Protein AF-A0A2H5X4V0-F1 (afdb_monomer_lite)

Sequence (333 aa):
MLDYGPSTAIEQEGNAVARLLTPQERKRSLPGEKLPAQGLSVPQRLRRIAQMVPVQVIAEYYPLGMPVVMVSMGQTAEQALQVLLPYYRPVRAGDLLLLRSRHAAVDRLEDVPQPLLDRWLGSNQAFGLTLDTIREIDAILSHYQREAFSNWCSDMRALTVRQSPARSVFWDTMSEAIEGNGRLLVRLLSSLPIAQQTQVLSGQRVILPASPALMETLAELQVKILSYGGEFDLPPNASVWLQGKRTSRRCWGYDGASLQFEGFARLEDMWLSTPKESLAGFQKRLRQTHRELDESRWLEVEEEQISLQLGAGQKEIVDQLLRLVRFRRLPSQ

pLDDT: mean 81.36, std 15.33, range [25.45, 97.56]

Radius of gyration: 25.35 Å; chains: 1; bounding box: 64×41×71 Å

Structure (mmCIF, N/CA/C/O backbone):
data_AF-A0A2H5X4V0-F1
#
_entry.id   AF-A0A2H5X4V0-F1
#
loop_
_atom_site.group_PDB
_atom_site.id
_atom_site.type_symbol
_atom_site.label_atom_id
_atom_site.label_alt_id
_atom_site.label_comp_id
_atom_site.label_asym_id
_atom_site.label_entity_id
_atom_site.label_seq_id
_atom_site.pdbx_PDB_ins_code
_atom_site.Cartn_x
_atom_site.Cartn_y
_atom_site.Cartn_z
_atom_site.occupancy
_atom_site.B_iso_or_equiv
_atom_site.auth_seq_id
_atom_site.auth_comp_id
_atom_site.auth_asym_id
_atom_site.auth_atom_id
_atom_site.pdbx_PDB_model_num
ATOM 1 N N . MET A 1 1 ? 11.173 -17.586 -13.092 1.00 26.19 1 MET A N 1
ATOM 2 C CA . MET A 1 1 ? 11.426 -17.307 -11.666 1.00 26.19 1 MET A CA 1
ATOM 3 C C . MET A 1 1 ? 12.936 -17.253 -11.489 1.00 26.19 1 MET A C 1
ATOM 5 O O . MET A 1 1 ? 13.583 -18.255 -11.758 1.00 26.19 1 MET A O 1
ATOM 9 N N . LEU A 1 2 ? 13.503 -16.075 -11.223 1.00 27.23 2 LEU A N 1
ATOM 10 C CA . LEU A 1 2 ? 14.943 -15.911 -10.996 1.00 27.23 2 LEU A CA 1
ATOM 11 C C . LEU A 1 2 ? 15.159 -15.784 -9.489 1.00 27.23 2 LEU A C 1
ATOM 13 O O . LEU A 1 2 ? 14.573 -14.910 -8.859 1.00 27.23 2 LEU A O 1
ATOM 17 N N . ASP A 1 3 ? 15.939 -16.716 -8.956 1.00 25.45 3 ASP A N 1
ATOM 18 C CA . ASP A 1 3 ? 16.267 -16.892 -7.546 1.00 25.45 3 ASP A CA 1
ATOM 19 C C . ASP A 1 3 ? 17.205 -15.763 -7.081 1.00 25.45 3 ASP A C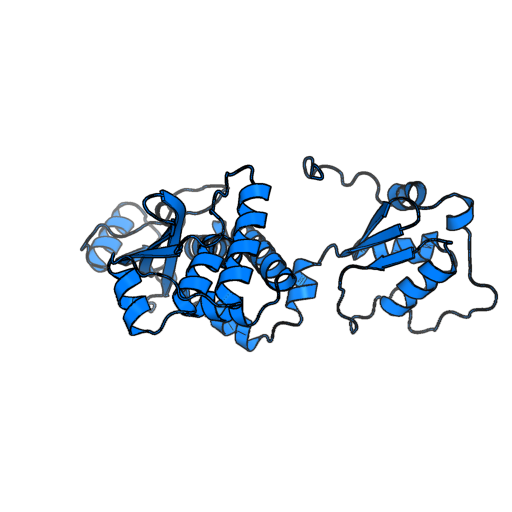 1
ATOM 21 O O . ASP A 1 3 ? 18.304 -15.593 -7.619 1.00 25.45 3 ASP A O 1
ATOM 25 N N . TYR A 1 4 ? 16.755 -14.943 -6.129 1.00 31.05 4 TYR A N 1
ATOM 26 C CA . TYR A 1 4 ? 17.574 -13.906 -5.503 1.00 31.05 4 TYR A CA 1
ATOM 27 C C . TYR A 1 4 ? 18.133 -14.466 -4.193 1.00 31.05 4 TYR A C 1
ATOM 29 O O . TYR A 1 4 ? 17.528 -14.330 -3.132 1.00 31.05 4 TYR A O 1
ATOM 37 N N . GLY A 1 5 ? 19.301 -15.106 -4.287 1.00 28.06 5 GLY A N 1
ATOM 38 C CA . GLY A 1 5 ? 20.095 -15.509 -3.126 1.00 28.06 5 GLY A CA 1
ATOM 39 C C . GLY A 1 5 ? 20.490 -14.323 -2.226 1.00 28.06 5 GLY A C 1
ATOM 40 O O . GLY A 1 5 ? 20.327 -13.158 -2.608 1.00 28.06 5 GLY A O 1
ATOM 41 N N . PRO A 1 6 ? 21.007 -14.601 -1.016 1.00 27.62 6 PRO A N 1
ATOM 42 C CA . PRO A 1 6 ? 21.127 -13.610 0.041 1.00 27.62 6 PRO A CA 1
ATOM 43 C C . PRO A 1 6 ? 22.098 -12.482 -0.314 1.00 27.62 6 PRO A C 1
ATOM 45 O O . PRO A 1 6 ? 23.160 -12.678 -0.906 1.00 27.62 6 PRO A O 1
ATOM 48 N N . SER A 1 7 ? 21.697 -11.282 0.106 1.00 40.44 7 SER A N 1
ATOM 49 C CA . SER A 1 7 ? 22.450 -10.030 0.132 1.00 40.44 7 SER A CA 1
ATOM 50 C C . SER A 1 7 ? 23.746 -10.160 0.946 1.00 40.44 7 SER A C 1
ATOM 52 O O . SER A 1 7 ? 23.839 -9.690 2.076 1.00 40.44 7 SER A O 1
ATOM 54 N N . THR A 1 8 ? 24.772 -10.771 0.368 1.00 32.03 8 THR A N 1
ATOM 55 C CA . THR A 1 8 ? 26.138 -10.767 0.903 1.00 32.03 8 THR A CA 1
ATOM 56 C C . THR A 1 8 ? 27.115 -10.931 -0.248 1.00 32.03 8 THR A C 1
ATOM 58 O O . THR A 1 8 ? 27.460 -12.052 -0.597 1.00 32.03 8 THR A O 1
ATOM 61 N N . ALA A 1 9 ? 27.523 -9.816 -0.858 1.00 31.70 9 ALA A N 1
ATOM 62 C CA . ALA A 1 9 ? 28.778 -9.694 -1.599 1.00 31.70 9 ALA A CA 1
ATOM 63 C C . ALA A 1 9 ? 28.922 -8.268 -2.152 1.00 31.70 9 ALA A C 1
ATOM 65 O O . ALA A 1 9 ? 28.579 -7.980 -3.297 1.00 31.70 9 ALA A O 1
ATOM 66 N N . ILE A 1 10 ? 29.556 -7.391 -1.374 1.00 39.16 10 ILE A N 1
ATOM 67 C CA . ILE A 1 10 ? 30.447 -6.357 -1.925 1.00 39.16 10 ILE A CA 1
ATOM 68 C C . ILE A 1 10 ? 31.713 -7.091 -2.435 1.00 39.16 10 ILE A C 1
ATOM 70 O O . ILE A 1 10 ? 32.839 -6.788 -2.055 1.00 39.16 10 ILE A O 1
ATOM 74 N N . GLU A 1 11 ? 31.551 -8.149 -3.239 1.00 34.12 11 GLU A N 1
ATOM 75 C CA . GLU A 1 11 ? 32.670 -8.828 -3.886 1.00 34.12 11 GLU A CA 1
ATOM 76 C C . GLU A 1 11 ? 32.953 -8.096 -5.193 1.00 34.12 11 GLU A C 1
ATOM 78 O O . GLU A 1 11 ? 32.314 -8.316 -6.218 1.00 34.12 11 GLU A O 1
ATOM 83 N N . GLN A 1 12 ? 33.922 -7.184 -5.117 1.00 45.34 12 GLN A N 1
ATOM 84 C CA . GLN A 1 12 ? 34.710 -6.676 -6.240 1.00 45.34 12 GLN A CA 1
ATOM 85 C C . GLN A 1 12 ? 33.899 -6.300 -7.496 1.00 45.34 12 GLN A C 1
ATOM 87 O O . GLN A 1 12 ? 34.026 -6.926 -8.550 1.00 45.34 12 GLN A O 1
ATOM 92 N N . GLU A 1 13 ? 33.140 -5.201 -7.436 1.00 49.97 13 GLU A N 1
ATOM 93 C CA . GLU A 1 13 ? 32.442 -4.636 -8.608 1.00 49.97 13 GLU A CA 1
ATOM 94 C C . GLU A 1 13 ? 33.384 -4.318 -9.791 1.00 49.97 13 GLU A C 1
ATOM 96 O O . GLU A 1 13 ? 32.951 -4.324 -10.944 1.00 49.97 13 GLU A O 1
ATOM 101 N N . GLY A 1 14 ? 34.692 -4.154 -9.546 1.00 46.97 14 GLY A N 1
ATOM 102 C CA . GLY A 1 14 ? 35.708 -4.041 -10.602 1.00 46.97 14 GLY A CA 1
ATOM 103 C C . GLY A 1 14 ? 35.786 -5.261 -11.536 1.00 46.97 14 GLY A C 1
ATOM 104 O O . GLY A 1 14 ? 36.164 -5.121 -12.696 1.00 46.97 14 GLY A O 1
ATOM 105 N N . ASN A 1 15 ? 35.366 -6.445 -11.076 1.00 54.16 15 ASN A N 1
ATOM 106 C CA . ASN A 1 15 ? 35.368 -7.689 -11.854 1.00 54.16 15 ASN A CA 1
ATOM 107 C C . ASN A 1 15 ? 34.031 -7.947 -12.586 1.00 54.16 15 ASN A C 1
ATOM 109 O O . ASN A 1 15 ? 33.944 -8.849 -13.421 1.00 54.16 15 ASN A O 1
ATOM 113 N N . ALA A 1 16 ? 32.982 -7.160 -12.311 1.00 56.50 16 ALA A N 1
ATOM 114 C CA . ALA A 1 16 ? 31.661 -7.339 -12.920 1.00 56.50 16 ALA A CA 1
ATOM 115 C C . ALA A 1 16 ? 31.660 -6.957 -14.411 1.00 56.50 16 ALA A C 1
ATOM 117 O O . ALA A 1 16 ? 31.161 -7.709 -15.245 1.00 56.50 16 ALA A O 1
ATOM 118 N N . VAL A 1 17 ? 32.304 -5.843 -14.781 1.00 58.28 17 VAL A N 1
ATOM 119 C CA . VAL A 1 17 ? 32.414 -5.397 -16.187 1.00 58.28 17 VAL A CA 1
ATOM 120 C C . VAL A 1 17 ? 33.242 -6.371 -17.031 1.00 58.28 17 VAL A C 1
ATOM 122 O O . VAL A 1 17 ? 32.888 -6.650 -18.177 1.00 58.28 17 VAL A O 1
ATOM 125 N N . ALA A 1 18 ? 34.290 -6.959 -16.445 1.00 59.16 18 ALA A N 1
ATOM 126 C CA . ALA A 1 18 ? 35.136 -7.959 -17.095 1.00 59.16 18 ALA A CA 1
ATOM 127 C C . ALA A 1 18 ? 34.398 -9.267 -17.436 1.00 59.16 18 ALA A C 1
ATOM 129 O O . ALA A 1 18 ? 34.809 -9.961 -18.367 1.00 59.16 18 ALA A O 1
ATOM 130 N N . ARG A 1 19 ? 33.318 -9.587 -16.707 1.00 65.88 19 ARG A N 1
ATOM 131 C CA . ARG A 1 19 ? 32.450 -10.753 -16.950 1.00 65.88 19 ARG A CA 1
ATOM 132 C C . ARG A 1 19 ? 31.328 -10.472 -17.955 1.00 65.88 19 ARG A C 1
ATOM 134 O O . ARG A 1 19 ? 30.831 -11.401 -18.578 1.00 65.88 19 ARG A O 1
ATOM 141 N N . LEU A 1 20 ? 30.928 -9.210 -18.110 1.00 79.44 20 LEU A N 1
ATOM 142 C CA . LEU A 1 20 ? 29.790 -8.801 -18.943 1.00 79.44 20 LEU A CA 1
ATOM 143 C C . LEU A 1 20 ? 30.180 -8.465 -20.382 1.00 79.44 20 LEU A C 1
ATOM 145 O O . LEU A 1 20 ? 29.376 -8.646 -21.294 1.00 79.44 20 LEU A O 1
ATOM 149 N N . LEU A 1 21 ? 31.397 -7.966 -20.593 1.00 82.06 21 LEU A N 1
ATOM 150 C CA . LEU A 1 21 ? 31.928 -7.626 -21.908 1.00 82.06 21 LEU A CA 1
ATOM 151 C C . LEU A 1 21 ? 33.098 -8.544 -22.260 1.00 82.06 21 LEU A C 1
ATOM 153 O O . LEU A 1 21 ? 34.016 -8.759 -21.463 1.00 82.06 21 LEU A O 1
ATOM 157 N N . THR A 1 22 ? 33.118 -9.033 -23.496 1.00 84.75 22 THR A N 1
ATOM 158 C CA . THR A 1 22 ? 34.271 -9.757 -24.034 1.00 84.75 22 THR A CA 1
ATOM 159 C C . THR A 1 22 ? 35.525 -8.866 -23.997 1.00 84.75 22 THR A C 1
ATOM 161 O O . THR A 1 22 ? 35.428 -7.634 -24.036 1.00 84.75 22 THR A O 1
ATOM 164 N N . PRO A 1 23 ? 36.741 -9.442 -23.943 1.00 85.69 23 PRO A N 1
ATOM 165 C CA . PRO A 1 23 ? 37.980 -8.658 -23.950 1.00 85.69 23 PRO A CA 1
ATOM 166 C C . PRO A 1 23 ? 38.102 -7.675 -25.127 1.00 85.69 23 PRO A C 1
ATOM 168 O O . PRO A 1 23 ? 38.717 -6.620 -24.981 1.00 85.69 23 PRO A O 1
ATOM 171 N N . GLN A 1 24 ? 37.518 -8.010 -26.284 1.00 85.00 24 GLN A N 1
ATOM 172 C CA . GLN A 1 24 ? 37.487 -7.133 -27.457 1.00 85.00 24 GLN A CA 1
ATOM 173 C C . GLN A 1 24 ? 36.495 -5.981 -27.275 1.00 85.00 24 GLN A C 1
ATOM 175 O O . GLN A 1 24 ? 36.857 -4.832 -27.512 1.00 85.00 24 GLN A O 1
ATOM 180 N N . GLU A 1 25 ? 35.276 -6.267 -26.809 1.00 86.94 25 GLU A N 1
ATOM 181 C CA . GLU A 1 25 ? 34.254 -5.253 -26.521 1.00 86.94 25 GLU A CA 1
ATOM 182 C C . GLU A 1 25 ? 34.756 -4.211 -25.518 1.00 86.94 25 GLU A C 1
ATOM 184 O O . GLU A 1 25 ? 34.597 -3.017 -25.753 1.00 86.94 25 GLU A O 1
ATOM 189 N N . ARG A 1 26 ? 35.440 -4.640 -24.449 1.00 85.06 26 ARG A N 1
ATOM 190 C CA . ARG A 1 26 ? 35.966 -3.742 -23.404 1.00 85.06 26 ARG A CA 1
ATOM 191 C C . ARG A 1 26 ? 36.860 -2.628 -23.936 1.00 85.06 26 ARG A C 1
ATOM 193 O O . ARG A 1 26 ? 36.806 -1.509 -23.432 1.00 85.06 26 ARG A O 1
ATOM 200 N N . LYS A 1 27 ? 37.665 -2.932 -24.957 1.00 84.62 27 LYS A N 1
ATOM 201 C CA . LYS A 1 27 ? 38.644 -2.008 -25.548 1.00 84.62 27 LYS A CA 1
ATOM 202 C C . LYS A 1 27 ? 38.068 -1.156 -26.678 1.00 84.62 27 LYS A C 1
ATOM 204 O O . LYS A 1 27 ? 38.759 -0.253 -27.144 1.00 84.62 27 LYS A O 1
ATOM 209 N N . ARG A 1 28 ? 36.841 -1.429 -27.139 1.00 84.62 28 ARG A N 1
ATOM 210 C CA . ARG A 1 28 ? 36.237 -0.668 -28.237 1.00 84.62 28 ARG A CA 1
ATOM 211 C C . ARG A 1 28 ? 35.995 0.778 -27.829 1.00 84.62 28 ARG A C 1
ATOM 213 O O . ARG A 1 28 ? 35.543 1.061 -26.721 1.00 84.62 28 ARG A O 1
ATOM 220 N N . SER A 1 29 ? 36.283 1.671 -28.763 1.00 84.25 29 SER A N 1
ATOM 221 C CA . SER A 1 29 ? 36.104 3.113 -28.662 1.00 84.25 29 SER A CA 1
ATOM 222 C C . SER A 1 29 ? 35.459 3.637 -29.947 1.00 84.25 29 SER A C 1
ATOM 224 O O . SER A 1 29 ? 35.498 2.972 -30.984 1.00 84.25 29 SER A O 1
ATOM 226 N N . LEU A 1 30 ? 34.845 4.821 -29.883 1.00 79.50 30 LEU A N 1
ATOM 227 C CA . LEU A 1 30 ? 34.291 5.487 -31.063 1.00 79.50 30 LEU A CA 1
ATOM 228 C C . LEU A 1 30 ? 35.367 6.402 -31.668 1.00 79.50 30 LEU A C 1
ATOM 230 O O . LEU A 1 30 ? 35.801 7.342 -30.992 1.00 79.50 30 LEU A O 1
ATOM 234 N N . PRO A 1 31 ? 35.850 6.126 -32.893 1.00 70.50 31 PRO A N 1
ATOM 235 C CA . PRO A 1 31 ? 36.943 6.883 -33.490 1.00 70.50 31 PRO A CA 1
ATOM 236 C C . PRO A 1 31 ? 36.522 8.327 -33.801 1.00 70.50 31 PRO A C 1
ATOM 238 O O . PRO A 1 31 ? 35.461 8.568 -34.368 1.00 70.50 31 PRO A O 1
ATOM 241 N N . GLY A 1 32 ? 37.377 9.293 -33.448 1.00 66.75 32 GLY A N 1
ATOM 242 C CA . GLY A 1 32 ? 37.212 10.710 -33.808 1.00 66.75 32 GLY A CA 1
ATOM 243 C C . GLY A 1 32 ? 36.249 11.529 -32.938 1.00 66.75 32 GLY A C 1
ATOM 244 O O . GLY A 1 32 ? 36.132 12.736 -33.141 1.00 66.75 32 GLY A O 1
ATOM 245 N N . GLU A 1 33 ? 35.586 10.927 -31.950 1.00 68.25 33 GLU A N 1
ATOM 246 C CA . GLU A 1 33 ? 34.629 11.639 -31.100 1.00 68.25 33 GLU A CA 1
ATOM 247 C C . GLU A 1 33 ? 35.326 12.356 -29.933 1.00 68.25 33 GLU A C 1
ATOM 249 O O . GLU A 1 33 ? 35.943 11.728 -29.068 1.00 68.25 33 GLU A O 1
ATOM 254 N N . LYS A 1 34 ? 35.213 13.689 -29.884 1.00 66.31 34 LYS A N 1
ATOM 255 C CA . LYS A 1 34 ? 35.640 14.482 -28.724 1.00 66.31 34 LYS A CA 1
ATOM 256 C C . LYS A 1 34 ? 34.536 14.469 -27.670 1.00 66.31 34 LYS A C 1
ATOM 258 O O . LYS A 1 34 ? 33.413 14.880 -27.949 1.00 66.31 34 LYS A O 1
ATOM 263 N N . LEU A 1 35 ? 34.866 14.029 -26.455 1.00 66.44 35 LEU A N 1
ATOM 264 C CA . LEU A 1 35 ? 33.934 14.087 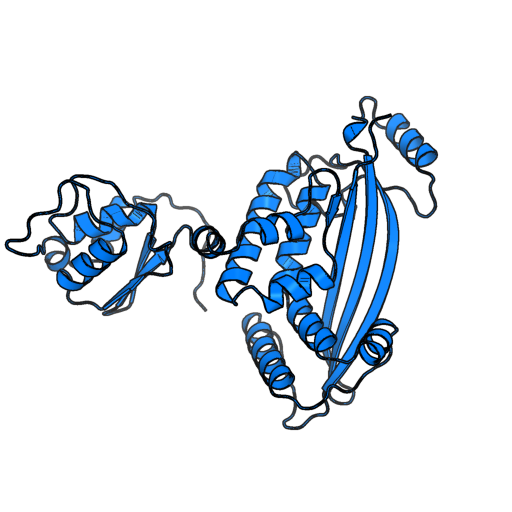-25.331 1.00 66.44 35 LEU A CA 1
ATOM 265 C C . LEU A 1 35 ? 33.657 15.557 -24.956 1.00 66.44 35 LEU A C 1
ATOM 267 O O . LEU A 1 35 ? 34.604 16.345 -24.873 1.00 66.44 35 LEU A O 1
ATOM 271 N N . PRO A 1 36 ? 32.391 15.945 -24.723 1.00 64.31 36 PRO A N 1
ATOM 272 C CA . PRO A 1 36 ? 32.052 17.299 -24.301 1.00 64.31 36 PRO A CA 1
ATOM 273 C C . PRO A 1 36 ? 32.679 17.629 -22.940 1.00 64.31 36 PRO A C 1
ATOM 275 O O . PRO A 1 36 ? 32.686 16.805 -22.024 1.00 64.31 36 PRO A O 1
ATOM 278 N N . ALA A 1 37 ? 33.167 18.866 -22.793 1.00 59.84 37 ALA A N 1
ATOM 279 C CA . ALA A 1 37 ? 33.841 19.343 -21.580 1.00 59.84 37 ALA A CA 1
ATOM 280 C C . ALA A 1 37 ? 32.945 19.312 -20.324 1.00 59.84 37 ALA A C 1
ATOM 282 O O . ALA A 1 37 ? 33.450 19.243 -19.209 1.00 59.84 37 ALA A O 1
ATOM 283 N N . GLN A 1 38 ? 31.622 19.329 -20.510 1.00 61.00 38 GLN A N 1
ATOM 284 C CA . GLN A 1 38 ? 30.619 19.332 -19.439 1.00 61.00 38 GLN A CA 1
ATOM 285 C C . GLN A 1 38 ? 30.189 17.917 -18.989 1.00 61.00 38 GLN A C 1
ATOM 287 O O . GLN A 1 38 ? 29.325 17.784 -18.129 1.00 61.00 38 GLN A O 1
ATOM 292 N N . GLY A 1 39 ? 30.794 16.851 -19.533 1.00 66.19 39 GLY A N 1
ATOM 293 C CA . GLY A 1 39 ? 30.382 15.468 -19.267 1.00 66.19 39 GLY A CA 1
ATOM 294 C C . GLY A 1 39 ? 29.215 15.003 -20.150 1.00 66.19 39 GLY A C 1
ATOM 295 O O . GLY A 1 39 ? 28.723 15.743 -20.997 1.00 66.19 39 GLY A O 1
ATOM 296 N N . LEU A 1 40 ? 28.803 13.741 -19.992 1.00 69.44 40 LEU A N 1
ATOM 297 C CA . LEU A 1 40 ? 27.709 13.125 -20.757 1.00 69.44 40 LEU A CA 1
ATOM 298 C C . LEU A 1 40 ? 26.522 12.842 -19.834 1.00 69.44 40 LEU A C 1
ATOM 300 O O . LEU A 1 40 ? 26.710 12.276 -18.758 1.00 69.44 40 LEU A O 1
ATOM 304 N N . SER A 1 41 ? 25.309 13.143 -20.294 1.00 71.88 41 SER A N 1
ATOM 305 C CA . SER A 1 41 ? 24.080 12.646 -19.662 1.00 71.88 41 SER A CA 1
ATOM 306 C C . SER A 1 41 ? 23.987 11.116 -19.747 1.00 71.88 41 SER A C 1
ATOM 308 O O . SER A 1 41 ? 24.633 10.480 -20.591 1.00 71.88 41 SER A O 1
ATOM 310 N N . VAL A 1 42 ? 23.150 10.512 -18.899 1.00 73.75 42 VAL A N 1
ATOM 311 C CA . VAL A 1 42 ? 22.903 9.061 -18.915 1.00 73.75 42 VAL A CA 1
ATOM 312 C C . VAL A 1 42 ? 22.432 8.573 -20.292 1.00 73.75 42 VAL A C 1
ATOM 314 O O . VAL A 1 42 ? 23.073 7.660 -20.816 1.00 73.75 42 VAL A O 1
ATOM 317 N N . PRO A 1 43 ? 21.438 9.196 -20.964 1.00 75.12 43 PRO A N 1
ATOM 318 C CA . PRO A 1 43 ? 21.019 8.767 -22.302 1.00 75.12 43 PRO A CA 1
ATOM 319 C C . PRO A 1 43 ? 22.143 8.818 -23.344 1.00 75.12 43 PRO A C 1
ATOM 321 O O . PRO A 1 43 ? 22.288 7.903 -24.157 1.00 75.12 43 PRO A O 1
ATOM 324 N N . GLN A 1 44 ? 22.984 9.857 -23.307 1.00 78.50 44 GLN A N 1
ATOM 325 C CA . GLN A 1 44 ? 24.127 9.977 -24.217 1.00 78.50 44 GLN A CA 1
ATOM 326 C C . GLN A 1 44 ? 25.159 8.870 -23.974 1.00 78.50 44 GLN A C 1
ATOM 328 O O . GLN A 1 44 ? 25.692 8.297 -24.924 1.00 78.50 44 GLN A O 1
ATOM 333 N N . ARG A 1 45 ? 25.414 8.526 -22.709 1.00 80.75 45 ARG A N 1
ATOM 334 C CA . ARG A 1 45 ? 26.340 7.451 -22.337 1.00 80.75 45 ARG A CA 1
ATOM 335 C C . ARG A 1 45 ? 25.804 6.069 -22.712 1.00 80.75 45 ARG A C 1
ATOM 337 O O . ARG A 1 45 ? 26.557 5.271 -23.260 1.00 80.75 45 ARG A O 1
ATOM 344 N N . LEU A 1 46 ? 24.516 5.809 -22.489 1.00 81.88 46 LEU A N 1
ATOM 345 C CA . LEU A 1 46 ? 23.841 4.576 -22.910 1.00 81.88 46 LEU A CA 1
ATOM 346 C C . LEU A 1 46 ? 23.934 4.377 -24.425 1.00 81.88 46 LEU A C 1
ATOM 348 O O . LEU A 1 46 ? 24.342 3.313 -24.892 1.00 81.88 46 LEU A O 1
ATOM 352 N N . ARG A 1 47 ? 23.646 5.435 -25.193 1.00 81.69 47 ARG A N 1
ATOM 353 C CA . ARG A 1 47 ? 23.776 5.433 -26.654 1.00 81.69 47 ARG A CA 1
ATOM 354 C C . ARG A 1 47 ? 25.212 5.157 -27.100 1.00 81.69 47 ARG A C 1
ATOM 356 O O . ARG A 1 47 ? 25.420 4.373 -28.021 1.00 81.69 47 ARG A O 1
ATOM 363 N N . ARG A 1 48 ? 26.198 5.760 -26.431 1.00 82.94 48 ARG A N 1
ATOM 364 C CA . ARG A 1 48 ? 27.626 5.546 -26.702 1.00 82.94 48 ARG A CA 1
ATOM 365 C C . ARG A 1 48 ? 28.028 4.085 -26.474 1.00 82.94 48 ARG A C 1
ATOM 367 O O . ARG A 1 48 ? 28.686 3.501 -27.328 1.00 82.94 48 ARG A O 1
ATOM 374 N N . ILE A 1 49 ? 27.591 3.476 -25.368 1.00 85.56 49 ILE A N 1
ATOM 375 C CA . ILE A 1 49 ? 27.832 2.050 -25.090 1.00 85.56 49 ILE A CA 1
ATOM 376 C C . ILE A 1 49 ? 27.205 1.194 -26.196 1.00 85.56 49 ILE A C 1
ATOM 378 O O . ILE A 1 49 ? 27.910 0.377 -26.778 1.00 85.56 49 ILE A O 1
ATOM 382 N N . ALA A 1 50 ? 25.946 1.447 -26.570 1.00 85.38 50 ALA A N 1
ATOM 383 C CA . ALA A 1 50 ? 25.257 0.721 -27.644 1.00 85.38 50 ALA A CA 1
ATOM 384 C C . ALA A 1 50 ? 25.969 0.794 -29.009 1.00 85.38 50 ALA A C 1
ATOM 386 O O . ALA A 1 50 ? 25.839 -0.108 -29.825 1.00 85.38 50 ALA A O 1
ATOM 387 N N . GLN A 1 51 ? 26.729 1.861 -29.269 1.00 85.44 51 GLN A N 1
ATOM 388 C CA . GLN A 1 51 ? 27.530 2.001 -30.490 1.00 85.44 51 GLN A CA 1
ATOM 389 C C . GLN A 1 51 ? 28.899 1.314 -30.387 1.00 85.44 51 GLN A C 1
ATOM 391 O O . GLN A 1 51 ? 29.466 0.906 -31.399 1.00 85.44 51 GLN A O 1
ATOM 396 N N . MET A 1 52 ? 29.454 1.196 -29.180 1.00 86.25 52 MET A N 1
ATOM 397 C CA . MET A 1 52 ? 30.744 0.545 -28.951 1.00 86.25 52 MET A CA 1
ATOM 398 C C . MET A 1 52 ? 30.622 -0.977 -28.903 1.00 86.25 52 MET A C 1
ATOM 400 O O . MET A 1 52 ? 31.515 -1.673 -29.384 1.00 86.25 52 MET A O 1
ATOM 404 N N . VAL A 1 53 ? 29.547 -1.517 -28.332 1.00 84.19 53 VAL A N 1
ATOM 405 C CA . VAL A 1 53 ? 29.363 -2.966 -28.179 1.00 84.19 53 VAL A CA 1
ATOM 406 C C . VAL A 1 53 ? 28.298 -3.484 -29.149 1.00 84.19 53 VAL A C 1
ATOM 408 O O . VAL A 1 53 ? 27.284 -2.823 -29.334 1.00 84.19 53 VAL A O 1
ATOM 411 N N . PRO A 1 54 ? 28.499 -4.645 -29.801 1.00 81.50 54 PRO A N 1
ATOM 412 C CA . PRO A 1 54 ? 27.579 -5.179 -30.804 1.00 81.50 54 PRO A CA 1
ATOM 413 C C . PRO A 1 54 ? 26.394 -5.905 -30.141 1.00 81.50 54 PRO A C 1
ATOM 415 O O . PRO A 1 54 ? 26.074 -7.031 -30.497 1.00 81.50 54 PRO A O 1
ATOM 418 N N . VAL A 1 55 ? 25.780 -5.276 -29.139 1.00 81.12 55 VAL A N 1
ATOM 419 C CA . VAL A 1 55 ? 24.645 -5.806 -28.378 1.00 81.12 55 VAL A CA 1
ATOM 420 C C . VAL A 1 55 ? 23.574 -4.740 -28.226 1.00 81.12 55 VAL A C 1
ATOM 422 O O . VAL A 1 55 ? 23.861 -3.542 -28.221 1.00 81.12 55 VAL A O 1
ATOM 425 N N . GLN A 1 56 ? 22.329 -5.173 -28.065 1.00 83.56 56 GLN A N 1
ATOM 426 C CA . GLN A 1 56 ? 21.253 -4.293 -27.643 1.00 83.56 56 GLN A CA 1
ATOM 427 C C . GLN A 1 56 ? 21.541 -3.806 -26.226 1.00 83.56 56 GLN A C 1
ATOM 429 O O . GLN A 1 56 ? 21.873 -4.597 -25.347 1.00 83.56 56 GLN A O 1
ATOM 434 N N . VAL A 1 57 ? 21.413 -2.502 -25.993 1.00 82.94 57 VAL A N 1
ATOM 435 C CA . VAL A 1 57 ? 21.566 -1.907 -24.663 1.00 82.94 57 VAL A CA 1
ATOM 436 C C . VAL A 1 57 ? 20.227 -1.315 -24.266 1.00 82.94 57 VAL A C 1
ATOM 438 O O . VAL A 1 57 ? 19.743 -0.386 -24.911 1.00 82.94 57 VAL A O 1
ATOM 441 N N . ILE A 1 58 ? 19.633 -1.860 -23.210 1.00 81.25 58 ILE A N 1
ATOM 442 C CA . ILE A 1 58 ? 18.383 -1.369 -22.628 1.00 81.25 58 ILE A CA 1
ATOM 443 C C . ILE A 1 58 ? 18.694 -0.923 -21.207 1.00 81.25 58 ILE A C 1
ATOM 445 O O . ILE A 1 58 ? 19.395 -1.627 -20.487 1.00 81.25 58 ILE A O 1
ATOM 449 N N . ALA A 1 59 ? 18.176 0.228 -20.792 1.00 78.19 59 ALA A N 1
ATOM 450 C CA . ALA A 1 59 ? 18.248 0.674 -19.408 1.00 78.19 59 ALA A CA 1
ATOM 451 C C . ALA A 1 59 ? 16.842 0.779 -18.821 1.00 78.19 59 ALA A C 1
ATOM 453 O O . ALA A 1 59 ? 15.927 1.265 -19.487 1.00 78.19 59 ALA A O 1
ATOM 454 N N . GLU A 1 60 ? 16.672 0.313 -17.586 1.00 72.12 60 GLU A N 1
ATOM 455 C CA . GLU A 1 60 ? 15.485 0.633 -16.798 1.00 72.12 60 GLU A CA 1
ATOM 456 C C . GLU A 1 60 ? 15.483 2.131 -16.479 1.00 72.12 60 GLU A C 1
ATOM 458 O O . GLU A 1 60 ? 16.544 2.739 -16.349 1.00 72.12 60 GLU A O 1
ATOM 463 N N . TYR A 1 61 ? 14.284 2.713 -16.405 1.00 62.50 61 TYR A N 1
ATOM 464 C CA . TYR A 1 61 ? 14.066 4.151 -16.259 1.00 62.50 61 TYR A CA 1
ATOM 465 C C . TYR A 1 61 ? 15.002 4.812 -15.237 1.00 62.50 61 TYR A C 1
ATOM 467 O O . TYR A 1 61 ? 15.120 4.347 -14.104 1.00 62.50 61 TYR A O 1
ATOM 475 N N . TYR A 1 62 ? 15.614 5.911 -15.672 1.00 59.81 62 TYR A N 1
ATOM 476 C CA . TYR A 1 62 ? 16.364 6.864 -14.864 1.00 59.81 62 TYR A CA 1
ATOM 477 C C . TYR A 1 62 ? 15.909 8.260 -15.289 1.00 59.81 62 TYR A C 1
ATOM 479 O O . TYR A 1 62 ? 15.682 8.456 -16.494 1.00 59.81 62 TYR A O 1
ATOM 487 N N . PRO A 1 63 ? 15.788 9.226 -14.367 1.00 54.47 63 PRO A N 1
ATOM 488 C CA . PRO A 1 63 ? 15.268 10.546 -14.683 1.00 54.47 63 PRO A CA 1
ATOM 489 C C . PRO A 1 63 ? 16.101 11.168 -15.805 1.00 54.47 63 PRO A C 1
ATOM 491 O O . PRO A 1 63 ? 17.315 11.365 -15.681 1.00 54.47 63 PRO A O 1
ATOM 494 N N . LEU A 1 64 ? 15.454 11.473 -16.934 1.00 44.44 64 LEU A N 1
ATOM 495 C CA . LEU A 1 64 ? 16.120 11.956 -18.153 1.00 44.44 64 LEU A CA 1
ATOM 496 C C . LEU A 1 64 ? 16.876 13.284 -17.945 1.00 44.44 64 LEU A C 1
ATOM 498 O O . LEU A 1 64 ? 17.702 13.653 -18.781 1.00 44.44 64 LEU A O 1
ATOM 502 N N . GLY A 1 65 ? 16.601 13.994 -16.844 1.00 46.00 65 GLY A N 1
ATOM 503 C CA . GLY A 1 65 ? 17.186 15.289 -16.501 1.00 46.00 65 GLY A CA 1
ATOM 504 C C . GLY A 1 65 ? 18.410 15.254 -15.581 1.00 46.00 65 GLY A C 1
ATOM 505 O O . GLY A 1 65 ? 19.040 16.298 -15.417 1.00 46.00 65 GLY A O 1
ATOM 506 N N . MET A 1 66 ? 18.782 14.113 -14.983 1.00 51.50 66 MET A N 1
ATOM 507 C CA . MET A 1 66 ? 19.869 14.096 -13.997 1.00 51.50 66 MET A CA 1
ATOM 508 C C . MET A 1 66 ? 21.248 13.922 -14.673 1.00 51.50 66 MET A C 1
ATOM 510 O O . MET A 1 66 ? 21.491 12.927 -15.369 1.00 51.50 66 MET A O 1
ATOM 514 N N . PRO A 1 67 ? 22.187 14.870 -14.498 1.00 52.34 67 PRO A N 1
ATOM 515 C CA . PRO A 1 67 ? 23.501 14.784 -15.117 1.00 52.34 67 PRO A CA 1
ATOM 516 C C . PRO A 1 67 ? 24.405 13.809 -14.346 1.00 52.34 67 PRO A C 1
ATOM 518 O O . PRO A 1 67 ? 24.641 13.973 -13.152 1.00 52.34 67 PRO A O 1
ATOM 521 N N . VAL A 1 68 ? 24.986 12.821 -15.035 1.00 56.00 68 VAL A N 1
ATOM 522 C CA . VAL A 1 68 ? 26.067 11.991 -14.472 1.00 56.00 68 VAL A CA 1
ATOM 523 C C . VAL A 1 68 ? 27.398 12.657 -14.800 1.00 56.00 68 VAL A C 1
ATOM 525 O O . VAL A 1 68 ? 28.048 12.387 -15.815 1.00 56.00 68 VAL A O 1
ATOM 528 N N . VAL A 1 69 ? 27.781 13.605 -13.945 1.00 51.53 69 VAL A N 1
ATOM 529 C CA . VAL A 1 69 ? 29.003 14.393 -14.117 1.00 51.53 69 VAL A CA 1
ATOM 530 C C . VAL A 1 69 ? 30.189 13.636 -13.525 1.00 51.53 69 VAL A C 1
ATOM 532 O O . VAL A 1 69 ? 30.562 13.817 -12.373 1.00 51.53 69 VAL A O 1
ATOM 535 N N . MET A 1 70 ? 30.828 12.806 -14.347 1.00 51.44 70 MET A N 1
ATOM 536 C CA . MET A 1 70 ? 32.237 12.458 -14.156 1.00 51.44 70 MET A CA 1
ATOM 537 C C . MET A 1 70 ? 33.013 12.821 -15.419 1.00 51.44 70 MET A C 1
ATOM 539 O O . MET A 1 70 ? 33.053 12.083 -16.409 1.00 51.44 70 MET A O 1
ATOM 543 N N . VAL A 1 71 ? 33.610 14.010 -15.371 1.00 45.50 71 VAL A N 1
ATOM 544 C CA . VAL A 1 71 ? 34.517 14.567 -16.375 1.00 45.50 71 VAL A CA 1
ATOM 545 C C . VAL A 1 71 ? 35.808 13.738 -16.362 1.00 45.50 71 VAL A C 1
ATOM 547 O O . VAL A 1 71 ? 36.717 14.075 -15.617 1.00 45.50 71 VAL A O 1
ATOM 550 N N . SER A 1 72 ? 35.870 12.601 -17.076 1.00 49.84 72 SER A N 1
ATOM 551 C CA . SER A 1 72 ? 37.114 12.040 -17.684 1.00 49.84 72 SER A CA 1
ATOM 552 C C . SER A 1 72 ? 37.108 10.541 -18.043 1.00 49.84 72 SER A C 1
ATOM 554 O O . SER A 1 72 ? 37.969 10.126 -18.810 1.00 49.84 72 SER A O 1
ATOM 556 N N . MET A 1 73 ? 36.178 9.701 -17.581 1.00 53.81 73 MET A N 1
ATOM 557 C CA . MET A 1 73 ? 36.381 8.233 -17.633 1.00 53.81 73 MET A CA 1
ATOM 558 C C . MET A 1 73 ? 35.500 7.498 -18.664 1.00 53.81 73 MET A C 1
ATOM 560 O O . MET A 1 73 ? 34.636 6.723 -18.282 1.00 53.81 73 MET A O 1
ATOM 564 N N . GLY A 1 74 ? 35.625 7.719 -19.977 1.00 59.59 74 GLY A N 1
ATOM 565 C CA . GLY A 1 74 ? 34.710 7.043 -20.925 1.00 59.59 74 GLY A CA 1
ATOM 566 C C . GLY A 1 74 ? 35.174 6.875 -22.366 1.00 59.59 74 GLY A C 1
ATOM 567 O O . GLY A 1 74 ? 34.344 6.943 -23.277 1.00 59.59 74 GLY A O 1
ATOM 568 N N . GLN A 1 75 ? 36.476 6.703 -22.606 1.00 74.31 75 GLN A N 1
ATOM 569 C CA . GLN A 1 75 ? 36.976 6.513 -23.972 1.00 74.31 75 GLN A CA 1
ATOM 570 C C . GLN A 1 75 ? 36.652 5.117 -24.513 1.00 74.31 75 GLN A C 1
ATOM 572 O O . GLN A 1 75 ? 36.347 4.992 -25.700 1.00 74.31 75 GLN A O 1
ATOM 577 N N . THR A 1 76 ? 36.654 4.104 -23.645 1.00 81.62 76 THR A N 1
ATOM 578 C CA . THR A 1 76 ? 36.324 2.717 -23.995 1.00 81.62 76 THR A CA 1
ATOM 579 C C . THR A 1 76 ? 34.950 2.291 -23.474 1.00 81.62 76 THR A C 1
ATOM 581 O O . THR A 1 76 ? 34.408 2.911 -22.554 1.00 81.62 76 THR A O 1
ATOM 584 N N . ALA A 1 77 ? 34.391 1.209 -24.028 1.00 82.88 77 ALA A N 1
ATOM 585 C CA . ALA A 1 77 ? 33.124 0.633 -23.569 1.00 82.88 77 ALA A CA 1
ATOM 586 C C . ALA A 1 77 ? 33.157 0.239 -22.083 1.00 82.88 77 ALA A C 1
ATOM 588 O O . ALA A 1 77 ? 32.189 0.465 -21.361 1.00 82.88 77 ALA A O 1
ATOM 589 N N . GLU A 1 78 ? 34.285 -0.308 -21.616 1.00 85.06 78 GLU A N 1
ATOM 590 C CA . GLU A 1 78 ? 34.494 -0.661 -20.208 1.00 85.06 78 GLU A CA 1
ATOM 591 C C . GLU A 1 78 ? 34.410 0.565 -19.299 1.00 85.06 78 GLU A C 1
ATOM 593 O O . GLU A 1 78 ? 33.644 0.566 -18.340 1.00 85.06 78 GLU A O 1
ATOM 598 N N . GLN A 1 79 ? 35.127 1.637 -19.634 1.00 80.56 79 GLN A N 1
ATOM 599 C CA . GLN A 1 79 ? 35.101 2.880 -18.864 1.00 80.56 79 GLN A CA 1
ATOM 600 C C . GLN A 1 79 ? 33.712 3.531 -18.896 1.00 80.56 79 GLN A C 1
ATOM 602 O O . GLN A 1 79 ? 33.197 3.989 -17.876 1.00 80.56 79 GLN A O 1
ATOM 607 N N . ALA A 1 80 ? 33.064 3.529 -20.066 1.00 81.00 80 ALA A N 1
ATOM 608 C CA . ALA A 1 80 ? 31.718 4.061 -20.216 1.00 81.00 80 ALA A CA 1
ATOM 609 C C . ALA A 1 80 ? 30.707 3.317 -19.328 1.00 81.00 80 ALA A C 1
ATOM 611 O O . ALA A 1 80 ? 29.881 3.975 -18.694 1.00 81.00 80 ALA A O 1
ATOM 612 N N . LEU A 1 81 ? 30.810 1.986 -19.242 1.00 82.00 81 LEU A N 1
ATOM 613 C CA . LEU A 1 81 ? 29.975 1.151 -18.381 1.00 82.00 81 LEU A CA 1
ATOM 614 C C . LEU A 1 81 ? 30.327 1.306 -16.892 1.00 82.00 81 LEU A C 1
ATOM 616 O O . LEU A 1 81 ? 29.420 1.363 -16.069 1.00 82.00 81 LEU A O 1
ATOM 620 N N . GLN A 1 82 ? 31.612 1.444 -16.543 1.00 80.75 82 GLN A N 1
ATOM 621 C CA . GLN A 1 82 ? 32.069 1.667 -15.162 1.00 80.75 82 GLN A CA 1
ATOM 622 C C . GLN A 1 82 ? 31.442 2.914 -14.529 1.00 80.75 82 GLN A C 1
ATOM 624 O O . GLN A 1 82 ? 31.021 2.867 -13.378 1.00 80.75 82 GLN A O 1
ATOM 629 N N . VAL A 1 83 ? 31.298 4.003 -15.291 1.00 77.81 83 VAL A N 1
ATOM 630 C CA . VAL A 1 83 ? 30.638 5.234 -14.812 1.00 77.81 83 VAL A CA 1
ATOM 631 C C . VAL A 1 83 ? 29.148 5.026 -14.514 1.00 77.81 83 VAL A C 1
ATOM 633 O O . VAL A 1 83 ? 28.578 5.757 -13.710 1.00 77.81 83 VAL A O 1
ATOM 636 N N . LEU A 1 84 ? 28.506 4.036 -15.140 1.00 78.62 84 LEU A N 1
ATOM 637 C CA . LEU A 1 84 ? 27.104 3.710 -14.883 1.00 78.62 84 LEU A CA 1
ATOM 638 C C . LEU A 1 84 ? 26.916 2.755 -13.699 1.00 78.62 84 LEU A C 1
ATOM 640 O O . LEU A 1 84 ? 25.808 2.693 -13.183 1.00 78.62 84 LEU A O 1
ATOM 644 N N . LEU A 1 85 ? 27.952 2.044 -13.236 1.00 78.12 85 LEU A N 1
ATOM 645 C CA . LEU A 1 85 ? 27.827 1.055 -12.152 1.00 78.12 85 LEU A CA 1
ATOM 646 C C . LEU A 1 85 ? 27.258 1.600 -10.832 1.00 78.12 85 LEU A C 1
ATOM 648 O O . LEU A 1 85 ? 26.513 0.852 -10.198 1.00 78.12 85 LEU A O 1
ATOM 652 N N . PRO A 1 86 ? 27.536 2.852 -10.409 1.00 73.69 86 PRO A N 1
ATOM 653 C CA . PRO A 1 86 ? 26.904 3.417 -9.216 1.00 73.69 86 PRO A CA 1
ATOM 654 C C . PRO A 1 86 ? 25.382 3.562 -9.346 1.00 73.69 86 PRO A C 1
ATOM 656 O O . PRO A 1 86 ? 24.668 3.509 -8.351 1.00 73.69 86 PRO A O 1
ATOM 659 N N . TYR A 1 87 ? 24.879 3.714 -10.573 1.00 70.31 87 TYR A N 1
ATOM 660 C CA . TYR A 1 87 ? 23.465 3.967 -10.863 1.00 70.31 87 TYR A CA 1
ATOM 661 C C . TYR A 1 87 ? 22.740 2.722 -11.364 1.00 70.31 87 TYR A C 1
ATOM 663 O O . TYR A 1 87 ? 21.541 2.583 -11.161 1.00 70.31 87 TYR A O 1
ATOM 671 N N . TYR A 1 88 ? 23.466 1.797 -11.988 1.00 75.06 88 TYR A N 1
ATOM 672 C CA . TYR A 1 88 ? 22.911 0.631 -12.650 1.00 75.06 88 TYR A CA 1
ATOM 673 C C . TYR A 1 88 ? 23.602 -0.659 -12.222 1.00 75.06 88 TYR A C 1
ATOM 675 O O . TYR A 1 88 ? 24.818 -0.729 -12.037 1.00 75.06 88 TYR A O 1
ATOM 683 N N . ARG A 1 89 ? 22.813 -1.726 -12.123 1.00 79.31 89 ARG A N 1
ATOM 684 C CA . ARG A 1 89 ? 23.286 -3.105 -12.108 1.00 79.31 89 ARG A CA 1
ATOM 685 C C . ARG A 1 89 ? 23.176 -3.661 -13.535 1.00 79.31 89 ARG A C 1
ATOM 687 O O . ARG A 1 89 ? 22.068 -3.964 -13.982 1.00 79.31 89 ARG A O 1
ATOM 694 N N . PRO A 1 90 ? 24.293 -3.789 -14.271 1.00 80.12 90 PRO A N 1
ATOM 695 C CA . PRO A 1 90 ? 24.280 -4.409 -15.588 1.00 80.12 90 PRO A CA 1
ATOM 696 C C . PRO A 1 90 ? 24.068 -5.925 -15.505 1.00 80.12 90 PRO A C 1
ATOM 698 O O . PRO A 1 90 ? 24.671 -6.610 -14.680 1.00 80.12 90 PRO A O 1
ATOM 701 N N . VAL A 1 91 ? 23.250 -6.447 -16.412 1.00 82.00 91 VAL A N 1
ATOM 702 C CA . VAL A 1 91 ? 22.962 -7.869 -16.614 1.00 82.00 91 VAL A CA 1
ATOM 703 C C . VAL A 1 91 ? 23.065 -8.156 -18.107 1.00 82.00 91 VAL A C 1
ATOM 705 O O . VAL A 1 91 ? 22.489 -7.429 -18.912 1.00 82.00 91 VAL A O 1
ATOM 708 N N . ARG A 1 92 ? 23.786 -9.211 -18.499 1.00 81.62 92 ARG A N 1
ATOM 709 C CA . ARG A 1 92 ? 23.851 -9.648 -19.900 1.00 81.62 92 ARG A CA 1
ATOM 710 C C . ARG A 1 92 ? 23.053 -10.929 -20.101 1.00 81.62 92 ARG A C 1
ATOM 712 O O . ARG A 1 92 ? 23.229 -11.886 -19.353 1.00 81.62 92 ARG A O 1
ATOM 719 N N . ALA A 1 93 ? 22.222 -10.946 -21.135 1.00 80.75 93 ALA A N 1
ATOM 720 C CA . ALA A 1 93 ? 21.479 -12.110 -21.598 1.00 80.75 93 ALA A CA 1
ATOM 721 C C . ALA A 1 93 ? 21.653 -12.226 -23.119 1.00 80.75 93 ALA A C 1
ATOM 723 O O . ALA A 1 93 ? 20.970 -11.549 -23.884 1.00 80.75 93 ALA A O 1
ATOM 724 N N . GLY A 1 94 ? 22.617 -13.043 -23.556 1.00 83.31 94 GLY A N 1
ATOM 725 C CA . GLY A 1 94 ? 22.988 -13.148 -24.970 1.00 83.31 94 GLY A CA 1
ATOM 726 C C . GLY A 1 94 ? 23.433 -11.800 -25.547 1.00 83.31 94 GLY A C 1
ATOM 727 O O . GLY A 1 94 ? 24.390 -11.190 -25.051 1.00 83.31 94 GLY A O 1
ATOM 728 N N . ASP A 1 95 ? 22.698 -11.334 -26.557 1.00 84.75 95 ASP A N 1
ATOM 729 C CA . ASP A 1 95 ? 22.937 -10.071 -27.266 1.00 84.75 95 ASP A CA 1
ATOM 730 C C . ASP A 1 95 ? 22.231 -8.867 -26.626 1.00 84.75 95 ASP A C 1
ATOM 732 O O . ASP A 1 95 ? 22.143 -7.806 -27.238 1.00 84.75 95 ASP A O 1
ATOM 736 N N . LEU A 1 96 ? 21.725 -9.012 -25.399 1.00 83.50 96 LEU A N 1
ATOM 737 C CA . LEU A 1 96 ? 21.137 -7.929 -24.619 1.00 83.50 96 LEU A CA 1
ATOM 738 C C . LEU A 1 96 ? 22.002 -7.609 -23.399 1.00 83.50 96 LEU A C 1
ATOM 740 O O . LEU A 1 96 ? 22.261 -8.472 -22.561 1.00 83.50 96 LEU A O 1
ATOM 744 N N . LEU A 1 97 ? 22.379 -6.341 -23.261 1.00 86.75 97 LEU A N 1
ATOM 745 C CA . LEU A 1 97 ? 22.894 -5.738 -22.041 1.00 86.75 97 LEU A CA 1
ATOM 746 C C . LEU A 1 97 ? 21.780 -4.900 -21.399 1.00 86.75 97 LEU A C 1
ATOM 748 O O . LEU A 1 97 ? 21.469 -3.799 -21.853 1.00 86.75 97 LEU A O 1
ATOM 752 N N . LEU A 1 98 ? 21.178 -5.435 -20.339 1.00 83.56 98 LEU A N 1
ATOM 753 C CA . LEU A 1 98 ? 20.166 -4.761 -19.534 1.00 83.56 98 LEU A CA 1
ATOM 754 C C . LEU A 1 98 ? 20.829 -4.027 -18.364 1.00 83.56 98 LEU A C 1
ATOM 756 O O . LEU A 1 98 ? 21.490 -4.637 -17.529 1.00 83.56 98 LEU A O 1
ATOM 760 N N . LEU A 1 99 ? 20.624 -2.721 -18.273 1.00 82.25 99 LEU A N 1
ATOM 761 C CA . LEU A 1 99 ? 21.080 -1.869 -17.184 1.00 82.25 99 LEU A CA 1
ATOM 762 C C . LEU A 1 99 ? 19.901 -1.612 -16.253 1.00 82.25 99 LEU A C 1
ATOM 764 O O . LEU A 1 99 ? 19.076 -0.742 -16.512 1.00 82.25 99 LEU A O 1
ATOM 768 N N . ARG A 1 100 ? 19.804 -2.390 -15.176 1.00 73.62 100 ARG A N 1
ATOM 769 C CA . ARG A 1 100 ? 18.745 -2.211 -14.176 1.00 73.62 100 ARG A CA 1
ATOM 770 C C . ARG A 1 100 ? 19.094 -1.071 -13.241 1.00 73.62 100 ARG A C 1
ATOM 772 O O . ARG A 1 100 ? 20.216 -1.069 -12.738 1.00 73.62 100 ARG A O 1
ATOM 779 N N . SER A 1 101 ? 18.197 -0.115 -13.012 1.00 73.94 101 SER A N 1
ATOM 780 C CA . SER A 1 101 ? 18.517 0.981 -12.090 1.00 73.94 101 SER A CA 1
ATOM 781 C C . SER A 1 101 ? 18.654 0.418 -10.674 1.00 73.94 101 SER A C 1
ATOM 783 O O . SER A 1 101 ? 17.820 -0.357 -10.206 1.00 73.94 101 SER A O 1
ATOM 785 N N . ARG A 1 102 ? 19.728 0.800 -9.980 1.00 67.19 102 ARG A N 1
ATOM 786 C CA . ARG A 1 102 ? 19.909 0.509 -8.550 1.00 67.19 102 ARG A CA 1
ATOM 787 C C . ARG A 1 102 ? 18.962 1.332 -7.685 1.00 67.19 102 ARG A C 1
ATOM 789 O O . ARG A 1 102 ? 18.671 0.927 -6.568 1.00 67.19 102 ARG A O 1
ATOM 796 N N . HIS A 1 103 ? 18.473 2.445 -8.223 1.00 64.69 103 HIS A N 1
ATOM 797 C CA . HIS A 1 103 ? 17.549 3.362 -7.572 1.00 64.69 103 HIS A CA 1
ATOM 798 C C . HIS A 1 103 ? 16.173 3.327 -8.238 1.00 64.69 103 HIS A C 1
ATOM 800 O O . HIS A 1 103 ? 15.400 4.253 -8.058 1.00 64.69 103 HIS A O 1
ATOM 806 N N . ALA A 1 104 ? 15.832 2.250 -8.962 1.00 63.00 104 ALA A N 1
ATOM 807 C CA . ALA A 1 104 ? 14.604 2.154 -9.753 1.00 63.00 104 ALA A CA 1
ATOM 808 C C . ALA A 1 104 ? 13.343 2.550 -8.970 1.00 63.00 104 ALA A C 1
ATOM 810 O O . ALA A 1 104 ? 12.423 3.120 -9.546 1.00 63.00 104 ALA A O 1
ATOM 811 N N . ALA A 1 105 ? 13.297 2.261 -7.666 1.00 60.72 105 ALA A N 1
ATOM 812 C CA . ALA A 1 105 ? 12.211 2.706 -6.808 1.00 60.72 105 ALA A CA 1
ATOM 813 C C . ALA A 1 105 ? 12.176 4.237 -6.648 1.00 60.72 105 ALA A C 1
ATOM 815 O O . ALA A 1 105 ? 11.163 4.862 -6.929 1.00 60.72 105 ALA A O 1
ATOM 816 N N . VAL A 1 106 ? 13.293 4.848 -6.256 1.00 64.25 106 VAL A N 1
ATOM 817 C CA . VAL A 1 106 ? 13.412 6.302 -6.059 1.00 64.25 106 VAL A CA 1
ATOM 818 C C . VAL A 1 106 ? 13.230 7.049 -7.380 1.00 64.25 106 VAL A C 1
ATOM 820 O O . VAL A 1 106 ? 12.398 7.943 -7.458 1.00 64.25 106 VAL A O 1
ATOM 823 N N . ASP A 1 107 ? 13.909 6.604 -8.436 1.00 65.50 107 ASP A N 1
ATOM 824 C CA . ASP A 1 107 ? 13.871 7.198 -9.775 1.00 65.50 107 ASP A CA 1
ATOM 825 C C . ASP A 1 107 ? 12.444 7.257 -10.339 1.00 65.50 107 ASP A C 1
ATOM 827 O O . ASP A 1 107 ? 12.040 8.251 -10.931 1.00 65.50 107 ASP A O 1
ATOM 831 N N . ARG A 1 108 ? 11.648 6.196 -10.143 1.00 69.56 108 ARG A N 1
ATOM 832 C CA . ARG A 1 108 ? 10.246 6.143 -10.601 1.00 69.56 108 ARG A CA 1
ATOM 833 C C . ARG A 1 108 ? 9.317 7.021 -9.762 1.00 69.56 108 ARG A C 1
ATOM 835 O O . ARG A 1 108 ? 8.241 7.388 -10.237 1.00 69.56 108 ARG A O 1
ATOM 842 N N . LEU A 1 109 ? 9.701 7.319 -8.522 1.00 69.75 109 LEU A N 1
ATOM 843 C CA . LEU A 1 109 ? 8.953 8.198 -7.629 1.00 69.75 109 LEU A CA 1
ATOM 844 C C . LEU A 1 109 ? 9.280 9.676 -7.840 1.00 69.75 109 LEU A C 1
ATOM 846 O O . LEU A 1 109 ? 8.445 10.501 -7.483 1.00 69.75 109 LEU A O 1
ATOM 850 N N . GLU A 1 110 ? 10.420 10.022 -8.450 1.00 70.06 110 GLU A N 1
ATOM 851 C CA . GLU A 1 110 ? 10.758 11.421 -8.764 1.00 70.06 110 GLU A CA 1
ATOM 852 C C . GLU A 1 110 ? 9.714 12.091 -9.670 1.00 70.06 110 GLU A C 1
ATOM 854 O O . GLU A 1 110 ? 9.470 13.292 -9.559 1.00 70.06 110 GLU A O 1
ATOM 859 N N . ASP A 1 111 ? 9.047 11.311 -10.525 1.00 71.69 111 ASP A N 1
ATOM 860 C CA . ASP A 1 111 ? 7.976 11.806 -11.393 1.00 71.69 111 ASP A CA 1
ATOM 861 C C . ASP A 1 111 ? 6.628 11.963 -10.674 1.00 71.69 111 ASP A C 1
ATOM 863 O O . ASP A 1 111 ? 5.673 12.478 -11.262 1.00 71.69 111 ASP A O 1
ATOM 867 N N . VAL A 1 112 ? 6.503 11.499 -9.426 1.00 79.12 112 VAL A N 1
ATOM 868 C CA . VAL A 1 112 ? 5.277 11.657 -8.641 1.00 79.12 112 VAL A CA 1
ATOM 869 C C . VAL A 1 112 ? 5.278 13.058 -8.029 1.00 79.12 112 VAL A C 1
ATOM 871 O O . VAL A 1 112 ? 6.162 13.377 -7.235 1.00 79.12 112 VAL A O 1
ATOM 874 N N . PRO A 1 113 ? 4.281 13.910 -8.335 1.00 82.94 113 PRO A N 1
ATOM 875 C CA . PRO A 1 113 ? 4.217 15.247 -7.766 1.00 82.94 113 PRO A CA 1
ATOM 876 C C . PRO A 1 113 ? 4.284 15.224 -6.236 1.00 82.94 113 PRO A C 1
ATOM 878 O O . PRO A 1 113 ? 3.451 14.589 -5.584 1.00 82.94 113 PRO A O 1
ATOM 881 N N . GLN A 1 114 ? 5.216 15.990 -5.662 1.00 83.00 114 GLN A N 1
ATOM 882 C CA . GLN A 1 114 ? 5.390 16.105 -4.210 1.00 83.00 114 GLN A CA 1
ATOM 883 C C . GLN A 1 114 ? 4.079 16.384 -3.444 1.00 83.00 114 GLN A C 1
ATOM 885 O O . GLN A 1 114 ? 3.864 15.742 -2.419 1.00 83.00 114 GLN A O 1
ATOM 890 N N . PRO A 1 115 ? 3.139 17.224 -3.936 1.00 89.31 115 PRO A N 1
ATOM 891 C CA . PRO A 1 115 ? 1.863 17.433 -3.248 1.00 89.31 115 PRO A CA 1
ATOM 892 C C . PRO A 1 115 ? 1.004 16.166 -3.098 1.00 89.31 115 PRO A C 1
ATOM 894 O O . PRO A 1 115 ? 0.223 16.067 -2.152 1.00 89.31 115 PRO A O 1
ATOM 897 N N . LEU A 1 116 ? 1.122 15.198 -4.018 1.00 90.12 116 LEU A N 1
ATOM 898 C CA . LEU A 1 116 ? 0.437 13.907 -3.899 1.00 90.12 116 LEU A CA 1
ATOM 899 C C . LEU A 1 116 ? 1.082 13.057 -2.809 1.00 90.12 116 LEU A C 1
ATOM 901 O O . LEU A 1 116 ? 0.369 12.528 -1.957 1.00 90.12 116 LEU A O 1
ATOM 905 N N . LEU A 1 117 ? 2.417 12.986 -2.805 1.00 87.31 117 LEU A N 1
ATOM 906 C CA . LEU A 1 117 ? 3.175 12.287 -1.770 1.00 87.31 117 LEU A CA 1
ATOM 907 C C . LEU A 1 117 ? 2.855 12.873 -0.392 1.00 87.31 117 LEU A C 1
ATOM 909 O O . LEU A 1 117 ? 2.404 12.144 0.482 1.00 87.31 117 LEU A O 1
ATOM 913 N N . ASP A 1 118 ? 2.961 14.186 -0.207 1.00 89.19 118 ASP A N 1
ATOM 914 C CA . ASP A 1 118 ? 2.672 14.837 1.078 1.00 89.19 118 ASP A CA 1
ATOM 915 C C . ASP A 1 118 ? 1.254 14.527 1.582 1.00 89.19 118 ASP A C 1
ATOM 917 O O . ASP A 1 118 ? 1.038 14.283 2.772 1.00 89.19 118 ASP A O 1
ATOM 921 N N . ARG A 1 119 ? 0.275 14.472 0.670 1.00 90.69 119 ARG A N 1
ATOM 922 C CA . ARG A 1 119 ? -1.109 14.128 1.004 1.00 90.69 119 ARG A CA 1
ATOM 923 C C . ARG A 1 119 ? -1.276 12.662 1.407 1.00 90.69 119 ARG A C 1
ATOM 925 O O . ARG A 1 119 ? -2.006 12.390 2.357 1.00 90.69 119 ARG A O 1
ATOM 932 N N . TRP A 1 120 ? -0.636 11.723 0.711 1.00 92.88 120 TRP A N 1
ATOM 933 C CA . TRP A 1 120 ? -0.716 10.291 1.039 1.00 92.88 120 TRP A CA 1
ATOM 934 C C . TRP A 1 120 ? 0.050 9.935 2.310 1.00 92.88 120 TRP A C 1
ATOM 936 O O . TRP A 1 120 ? -0.379 9.078 3.080 1.00 92.88 120 TRP A O 1
ATOM 946 N N . LEU A 1 121 ? 1.186 10.593 2.529 1.00 90.75 121 LEU A N 1
ATOM 947 C CA . LEU A 1 121 ? 2.085 10.342 3.653 1.00 90.75 121 LEU A CA 1
ATOM 948 C C . LEU A 1 121 ? 1.649 11.056 4.935 1.00 90.75 121 LEU A C 1
ATOM 950 O O . LEU A 1 121 ? 2.035 10.661 6.045 1.00 90.75 121 LEU A O 1
ATOM 954 N N . GLY A 1 122 ? 0.830 12.094 4.776 1.00 90.69 122 GLY A N 1
ATOM 955 C CA . GLY A 1 122 ? 0.363 12.939 5.855 1.00 90.69 122 GLY A CA 1
ATOM 956 C C . GLY A 1 122 ? 1.493 13.725 6.517 1.00 90.69 122 GLY A C 1
ATOM 957 O O . GLY A 1 122 ? 2.651 13.731 6.103 1.00 90.69 122 GLY A O 1
ATOM 958 N N . SER A 1 123 ? 1.148 14.386 7.613 1.00 90.62 123 SER A N 1
ATOM 959 C CA . SER A 1 123 ? 2.096 15.152 8.420 1.00 90.62 123 SER A CA 1
ATOM 960 C C . SER A 1 123 ? 2.574 14.343 9.623 1.00 90.62 123 SER A C 1
ATOM 962 O O . SER A 1 123 ? 2.041 13.284 9.945 1.00 90.62 123 SER A O 1
ATOM 964 N N . ASN A 1 124 ? 3.543 14.874 10.369 1.00 85.38 124 ASN A N 1
ATOM 965 C CA . ASN A 1 124 ? 3.939 14.285 11.654 1.00 85.38 124 ASN A CA 1
ATOM 966 C C . ASN A 1 124 ? 2.828 14.318 12.715 1.00 85.38 124 ASN A C 1
ATOM 968 O O . ASN A 1 124 ? 2.903 13.565 13.685 1.00 85.38 124 ASN A O 1
ATOM 972 N N . GLN A 1 125 ? 1.813 15.167 12.528 1.00 90.50 125 GLN A N 1
ATOM 973 C CA . GLN A 1 125 ? 0.682 15.309 13.444 1.00 90.50 125 GLN A CA 1
ATOM 974 C C . GLN A 1 125 ? -0.478 14.374 13.096 1.00 90.50 125 GLN A C 1
ATOM 976 O O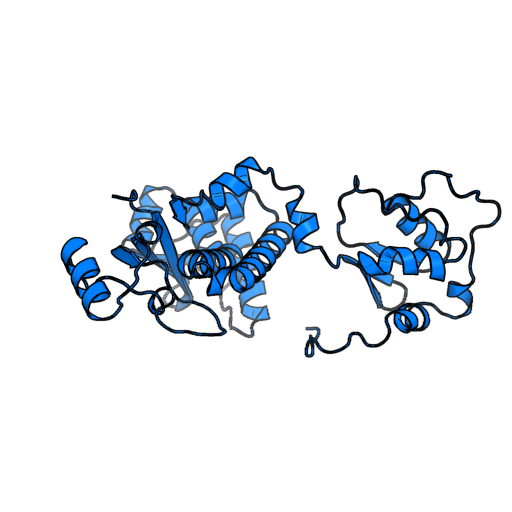 . GLN A 1 125 ? -1.185 13.915 13.989 1.00 90.50 125 GLN A O 1
ATOM 981 N N . ALA A 1 126 ? -0.676 14.083 11.812 1.00 92.94 126 ALA A N 1
ATOM 982 C CA . ALA A 1 126 ? -1.735 13.207 11.337 1.00 92.94 126 ALA A CA 1
ATOM 983 C C . ALA A 1 126 ? -1.280 12.471 10.078 1.00 92.94 126 ALA A C 1
ATOM 985 O O . ALA A 1 126 ? -0.943 13.105 9.075 1.00 92.94 126 ALA A O 1
ATOM 986 N N . PHE A 1 127 ? -1.287 11.145 10.147 1.00 95.00 127 PHE A N 1
ATOM 987 C CA . PHE A 1 127 ? -0.891 10.256 9.061 1.00 95.00 127 PHE A CA 1
ATOM 988 C C . PHE A 1 127 ? -1.650 8.937 9.167 1.00 95.00 127 PHE A C 1
ATOM 990 O O . PHE A 1 127 ? -2.176 8.586 10.224 1.00 95.00 127 PHE A O 1
ATOM 997 N N . GLY A 1 128 ? -1.725 8.195 8.072 1.00 93.56 128 GLY A N 1
ATOM 998 C CA . GLY A 1 128 ? -2.483 6.956 8.042 1.00 93.56 128 GLY A CA 1
ATOM 999 C C . GLY A 1 128 ? -3.049 6.649 6.678 1.00 93.56 128 GLY A C 1
ATOM 1000 O O . GLY A 1 128 ? -2.994 7.472 5.767 1.00 93.56 128 GLY A O 1
ATOM 1001 N N . LEU A 1 129 ? -3.626 5.460 6.566 1.00 92.56 129 LEU A N 1
ATOM 1002 C CA . LEU A 1 129 ? -4.206 4.984 5.323 1.00 92.56 129 LEU A CA 1
ATOM 1003 C C . LEU A 1 129 ? -5.734 5.024 5.374 1.00 92.56 129 LEU A C 1
ATOM 1005 O O . LEU A 1 129 ? -6.358 4.717 6.393 1.00 92.56 129 LEU A O 1
ATOM 1009 N N . THR A 1 130 ? -6.345 5.385 4.251 1.00 92.38 130 THR A N 1
ATOM 1010 C CA . THR A 1 130 ? -7.785 5.241 4.011 1.00 92.38 130 THR A CA 1
ATOM 1011 C C . THR A 1 130 ? -8.006 4.437 2.737 1.00 92.38 130 THR A C 1
ATOM 1013 O O . THR A 1 130 ? -7.098 4.311 1.912 1.00 92.38 130 THR A O 1
ATOM 1016 N N . LEU A 1 131 ? -9.227 3.932 2.539 1.00 91.56 131 LEU A N 1
ATOM 1017 C CA . LEU A 1 131 ? -9.611 3.354 1.250 1.00 91.56 131 LEU A CA 1
ATOM 1018 C C . LEU A 1 131 ? -9.394 4.344 0.101 1.00 91.56 131 LEU A C 1
ATOM 1020 O O . LEU A 1 131 ? -8.915 3.948 -0.956 1.00 91.56 131 LEU A O 1
ATOM 1024 N N . ASP A 1 132 ? -9.708 5.622 0.313 1.00 90.88 132 ASP A N 1
ATOM 1025 C CA . ASP A 1 132 ? -9.564 6.654 -0.716 1.00 90.88 132 ASP A CA 1
ATOM 1026 C C . ASP A 1 132 ? -8.098 6.919 -1.064 1.00 90.88 132 ASP A C 1
ATOM 1028 O O . ASP A 1 132 ? -7.776 7.097 -2.235 1.00 90.88 132 ASP A O 1
ATOM 1032 N N . THR A 1 133 ? -7.191 6.827 -0.089 1.00 92.06 133 THR A N 1
ATOM 1033 C CA . THR A 1 133 ? -5.746 6.877 -0.341 1.00 92.06 133 THR A CA 1
ATOM 1034 C C . THR A 1 133 ? -5.303 5.733 -1.258 1.00 92.06 133 THR A C 1
ATOM 1036 O O . THR A 1 133 ? -4.607 5.976 -2.239 1.00 92.06 133 THR A O 1
ATOM 1039 N N . ILE A 1 134 ? -5.745 4.495 -0.993 1.00 93.12 134 ILE A N 1
ATOM 1040 C CA . ILE A 1 134 ? -5.408 3.330 -1.834 1.00 93.12 134 ILE A CA 1
ATOM 1041 C C . ILE A 1 134 ? -5.960 3.512 -3.251 1.00 93.12 134 ILE A C 1
ATOM 1043 O O . ILE A 1 134 ? -5.250 3.277 -4.227 1.00 93.12 134 ILE A O 1
ATOM 1047 N N . ARG A 1 135 ? -7.220 3.951 -3.367 1.00 91.56 135 ARG A N 1
ATOM 1048 C CA . ARG A 1 135 ? -7.889 4.212 -4.652 1.00 91.56 135 ARG A CA 1
ATOM 1049 C C . ARG A 1 135 ? -7.142 5.242 -5.481 1.00 91.56 135 ARG A C 1
ATOM 1051 O O . ARG A 1 135 ? -6.940 5.045 -6.673 1.00 91.56 135 ARG A O 1
ATOM 1058 N N . GLU A 1 136 ? -6.747 6.337 -4.847 1.00 92.56 136 GLU A N 1
ATOM 1059 C CA . GLU A 1 136 ? -6.053 7.423 -5.519 1.00 92.56 136 GLU A CA 1
ATOM 1060 C C . GLU A 1 136 ? -4.662 6.996 -5.995 1.00 92.56 136 GLU A C 1
ATOM 1062 O O . GLU A 1 136 ? -4.304 7.255 -7.143 1.00 92.56 136 GLU A O 1
ATOM 1067 N N . ILE A 1 137 ? -3.910 6.276 -5.158 1.00 91.69 137 ILE A N 1
ATOM 1068 C CA . ILE A 1 137 ? -2.610 5.713 -5.542 1.00 91.69 137 ILE A CA 1
ATOM 1069 C C . ILE A 1 137 ? -2.768 4.742 -6.719 1.00 91.69 137 ILE A C 1
ATOM 1071 O O . ILE A 1 137 ? -2.001 4.816 -7.678 1.00 91.69 137 ILE A O 1
ATOM 1075 N N . ASP A 1 138 ? -3.763 3.852 -6.674 1.00 90.12 138 ASP A N 1
ATOM 1076 C CA . ASP A 1 138 ? -4.020 2.883 -7.744 1.00 90.12 138 ASP A CA 1
ATOM 1077 C C . ASP A 1 138 ? -4.388 3.550 -9.076 1.00 90.12 138 ASP A C 1
ATOM 1079 O O . ASP A 1 138 ? -3.945 3.095 -10.132 1.00 90.12 138 ASP A O 1
ATOM 1083 N N . ALA A 1 139 ? -5.163 4.636 -9.019 1.00 89.12 139 ALA A N 1
ATOM 1084 C CA . ALA A 1 139 ? -5.605 5.380 -10.192 1.00 89.12 139 ALA A CA 1
ATOM 1085 C C . ALA A 1 139 ? -4.498 6.240 -10.821 1.00 89.12 139 ALA A C 1
ATOM 1087 O O . ALA A 1 139 ? -4.495 6.427 -12.037 1.00 89.12 139 ALA A O 1
ATOM 1088 N N . ILE A 1 140 ? -3.585 6.787 -10.012 1.00 90.19 140 ILE A N 1
ATOM 1089 C CA . ILE A 1 140 ? -2.564 7.736 -10.478 1.00 90.19 140 ILE A CA 1
ATOM 1090 C C . ILE A 1 140 ? -1.262 7.034 -10.857 1.00 90.19 140 ILE A C 1
ATOM 1092 O O . ILE A 1 140 ? -0.674 7.343 -11.893 1.00 90.19 140 ILE A O 1
ATOM 1096 N N . LEU A 1 141 ? -0.776 6.121 -10.016 1.00 87.62 141 LEU A N 1
ATOM 1097 C CA . LEU A 1 141 ? 0.532 5.509 -10.224 1.00 87.62 141 LEU A CA 1
ATOM 1098 C C . LEU A 1 141 ? 0.439 4.370 -11.236 1.00 87.62 141 LEU A C 1
ATOM 1100 O O . LEU A 1 141 ? -0.444 3.521 -11.147 1.00 87.62 141 LEU A O 1
ATOM 1104 N N . SER A 1 142 ? 1.404 4.286 -12.152 1.00 84.50 142 SER A N 1
ATOM 1105 C CA . SER A 1 142 ? 1.585 3.096 -12.993 1.00 84.50 142 SER A CA 1
ATOM 1106 C C . SER A 1 142 ? 2.000 1.872 -12.163 1.00 84.50 142 SER A C 1
ATOM 1108 O O . SER A 1 142 ? 2.457 2.001 -11.028 1.00 84.50 142 SER A O 1
ATOM 1110 N N . HIS A 1 143 ? 1.905 0.666 -12.736 1.00 80.06 143 HIS A N 1
ATOM 1111 C CA . HIS A 1 143 ? 2.355 -0.565 -12.067 1.00 80.06 143 HIS A CA 1
ATOM 1112 C C . HIS A 1 143 ? 3.789 -0.448 -11.518 1.00 80.06 143 HIS A C 1
ATOM 1114 O O . HIS A 1 143 ? 4.014 -0.705 -10.338 1.00 80.06 143 HIS A O 1
ATOM 1120 N N . TYR A 1 144 ? 4.729 0.037 -12.335 1.00 77.00 144 TYR A N 1
ATOM 1121 C CA . TYR A 1 144 ? 6.131 0.182 -11.938 1.00 77.00 144 TYR A CA 1
ATOM 1122 C C . TYR A 1 144 ? 6.351 1.241 -10.851 1.00 77.00 144 TYR A C 1
ATOM 1124 O O . TYR A 1 144 ? 7.252 1.088 -10.028 1.00 77.00 144 TYR A O 1
ATOM 1132 N N . GLN A 1 145 ? 5.545 2.308 -10.840 1.00 81.06 145 GLN A N 1
ATOM 1133 C CA . GLN A 1 145 ? 5.588 3.333 -9.794 1.00 81.06 145 GLN A CA 1
ATOM 1134 C C . GLN A 1 145 ? 4.977 2.836 -8.484 1.00 81.06 145 GLN A C 1
ATOM 1136 O O . GLN A 1 145 ? 5.480 3.175 -7.422 1.00 81.06 145 GLN A O 1
ATOM 1141 N N . ARG A 1 146 ? 3.933 2.002 -8.534 1.00 85.69 146 ARG A N 1
ATOM 1142 C CA . ARG A 1 146 ? 3.365 1.376 -7.330 1.00 85.69 146 ARG A CA 1
ATOM 1143 C C . ARG A 1 146 ? 4.329 0.384 -6.695 1.00 85.69 146 ARG A C 1
ATOM 1145 O O . ARG A 1 146 ? 4.511 0.423 -5.485 1.00 85.69 146 ARG A O 1
ATOM 1152 N N . GLU A 1 147 ? 4.967 -0.464 -7.499 1.00 81.69 147 GLU A N 1
ATOM 1153 C CA . GLU A 1 147 ? 6.000 -1.392 -7.022 1.00 81.69 147 GLU A CA 1
ATOM 1154 C C . GLU A 1 147 ? 7.158 -0.622 -6.367 1.00 81.69 147 GLU A C 1
ATOM 1156 O O . GLU A 1 147 ? 7.563 -0.914 -5.244 1.00 81.69 147 GLU A O 1
ATOM 1161 N N . ALA A 1 148 ? 7.633 0.429 -7.040 1.00 79.75 148 ALA A N 1
ATOM 1162 C CA . ALA A 1 148 ? 8.622 1.358 -6.511 1.00 79.75 148 ALA A CA 1
ATOM 1163 C C . ALA A 1 148 ? 8.192 1.990 -5.179 1.00 79.75 148 ALA A C 1
ATOM 1165 O O . ALA A 1 148 ? 8.961 1.982 -4.218 1.00 79.75 148 ALA A O 1
ATOM 1166 N N . PHE A 1 149 ? 6.959 2.496 -5.111 1.00 85.12 149 PHE A N 1
ATOM 1167 C CA . PHE A 1 149 ? 6.411 3.104 -3.905 1.00 85.12 149 PHE A CA 1
ATOM 1168 C C . PHE A 1 149 ? 6.323 2.100 -2.756 1.00 85.12 149 PHE A C 1
ATOM 1170 O O . PHE A 1 149 ? 6.702 2.425 -1.635 1.00 85.12 149 PHE A O 1
ATOM 1177 N N . SER A 1 150 ? 5.910 0.861 -3.036 1.00 87.25 150 SER A N 1
ATOM 1178 C CA . SER A 1 150 ? 5.844 -0.208 -2.036 1.00 87.25 150 SER A CA 1
ATOM 1179 C C . SER A 1 150 ? 7.214 -0.562 -1.478 1.00 87.25 150 SER A C 1
ATOM 1181 O O . SER A 1 150 ? 7.377 -0.615 -0.258 1.00 87.25 150 SER A O 1
ATOM 1183 N N . ASN A 1 151 ? 8.217 -0.711 -2.345 1.00 82.94 151 ASN A N 1
ATOM 1184 C CA . ASN A 1 151 ? 9.590 -0.971 -1.917 1.00 82.94 151 ASN A CA 1
ATOM 1185 C C . ASN A 1 151 ? 10.137 0.181 -1.065 1.00 82.94 151 ASN A C 1
ATOM 1187 O O . ASN A 1 151 ? 10.672 -0.052 0.017 1.00 82.94 151 ASN A O 1
ATOM 1191 N N . TRP A 1 152 ? 9.915 1.427 -1.490 1.00 84.81 152 TRP A N 1
ATOM 1192 C CA . TRP A 1 152 ? 10.317 2.598 -0.714 1.00 84.81 152 TRP A CA 1
ATOM 1193 C C . TRP A 1 152 ? 9.628 2.654 0.659 1.00 84.81 152 TRP A C 1
ATOM 1195 O O . TRP A 1 152 ? 10.287 2.900 1.669 1.00 84.81 152 TRP A O 1
ATOM 1205 N N . CYS A 1 153 ? 8.327 2.359 0.745 1.00 87.56 153 CYS A N 1
ATOM 1206 C CA . CYS A 1 153 ? 7.633 2.241 2.030 1.00 87.56 153 CYS A CA 1
ATOM 1207 C C . CYS A 1 153 ? 8.240 1.130 2.906 1.00 87.56 153 CYS A C 1
ATOM 1209 O O . CYS A 1 153 ? 8.464 1.345 4.098 1.00 87.56 153 CYS A O 1
ATOM 1211 N N . SER A 1 154 ? 8.573 -0.025 2.328 1.00 83.81 154 SER A N 1
ATOM 1212 C CA . SER A 1 154 ? 9.245 -1.122 3.038 1.00 83.81 154 SER A CA 1
ATOM 1213 C C . SER A 1 154 ? 10.617 -0.729 3.609 1.00 83.81 154 SER A C 1
ATOM 1215 O O . SER A 1 154 ? 10.949 -1.153 4.724 1.00 83.81 154 SER A O 1
ATOM 1217 N N . ASP A 1 155 ? 11.380 0.111 2.905 1.00 81.50 155 ASP A N 1
ATOM 1218 C CA . ASP A 1 155 ? 12.654 0.666 3.386 1.00 81.50 155 ASP A CA 1
ATOM 1219 C C . ASP A 1 155 ? 12.432 1.701 4.501 1.00 81.50 155 ASP A C 1
ATOM 1221 O O . ASP A 1 155 ? 13.052 1.637 5.568 1.00 81.50 155 ASP A O 1
ATOM 1225 N N . MET A 1 156 ? 11.486 2.626 4.305 1.00 82.94 156 MET A N 1
ATOM 1226 C CA . MET A 1 156 ? 11.130 3.646 5.300 1.00 82.94 156 MET A CA 1
ATOM 1227 C C . MET A 1 156 ? 10.638 3.028 6.611 1.00 82.94 156 MET A C 1
ATOM 1229 O O . MET A 1 156 ? 10.962 3.522 7.697 1.00 82.94 156 MET A O 1
ATOM 1233 N N . ARG A 1 157 ? 9.912 1.909 6.539 1.00 82.94 157 ARG A N 1
ATOM 1234 C CA . ARG A 1 157 ? 9.530 1.104 7.704 1.00 82.94 157 ARG A CA 1
ATOM 1235 C C . ARG A 1 157 ? 10.751 0.683 8.524 1.00 82.94 157 ARG A C 1
ATOM 1237 O O . ARG A 1 157 ? 10.732 0.850 9.744 1.00 82.94 157 ARG A O 1
ATOM 1244 N N . ALA A 1 158 ? 11.796 0.161 7.875 1.00 75.19 158 ALA A N 1
ATOM 1245 C CA . ALA A 1 158 ? 13.008 -0.314 8.548 1.00 75.19 158 ALA A CA 1
ATOM 1246 C C . ALA A 1 158 ? 13.790 0.835 9.207 1.00 75.19 158 ALA A C 1
ATOM 1248 O O . ALA A 1 158 ? 14.292 0.688 10.321 1.00 75.19 158 ALA A O 1
ATOM 1249 N N . LEU A 1 159 ? 13.833 2.002 8.558 1.00 76.94 159 LEU A N 1
ATOM 1250 C CA . LEU A 1 159 ? 14.499 3.197 9.089 1.00 76.94 159 LEU A CA 1
ATOM 1251 C C . LEU A 1 159 ? 13.775 3.803 10.301 1.00 76.94 159 LEU A C 1
ATOM 1253 O O . LEU A 1 159 ? 14.411 4.365 11.193 1.00 76.94 159 LEU A O 1
ATOM 1257 N N . THR A 1 160 ? 12.446 3.701 10.345 1.00 78.56 160 THR A N 1
ATOM 1258 C CA . THR A 1 160 ? 11.622 4.411 11.338 1.00 78.56 160 THR A CA 1
ATOM 1259 C C . THR A 1 160 ? 11.251 3.581 12.562 1.00 78.56 160 THR A C 1
ATOM 1261 O O . THR A 1 160 ? 10.852 4.163 13.570 1.00 78.56 160 THR A O 1
ATOM 1264 N N . VAL A 1 161 ? 11.436 2.255 12.539 1.00 74.62 161 VAL A N 1
ATOM 1265 C CA . VAL A 1 161 ? 10.928 1.348 13.586 1.00 74.62 161 VAL A CA 1
ATOM 1266 C C . VAL A 1 161 ? 11.404 1.666 15.003 1.00 74.62 161 VAL A C 1
ATOM 1268 O O . VAL A 1 161 ? 10.631 1.580 15.953 1.00 74.62 161 VAL A O 1
ATOM 1271 N N . ARG A 1 162 ? 12.651 2.126 15.153 1.00 73.12 162 ARG A N 1
ATOM 1272 C CA . ARG A 1 162 ? 13.209 2.517 16.460 1.00 73.12 162 ARG A CA 1
ATOM 1273 C C . ARG A 1 162 ? 12.748 3.899 16.922 1.00 73.12 162 ARG A C 1
ATOM 1275 O O . ARG A 1 162 ? 12.763 4.188 18.113 1.00 73.12 162 ARG A O 1
ATOM 1282 N N . GLN A 1 163 ? 12.396 4.772 15.981 1.00 79.81 163 GLN A N 1
ATOM 1283 C CA . GLN A 1 163 ? 12.084 6.174 16.256 1.00 79.81 163 GLN A CA 1
ATOM 1284 C C . GLN A 1 163 ? 10.594 6.357 16.555 1.00 79.81 163 GLN A C 1
ATOM 1286 O O . GLN A 1 163 ? 10.232 7.050 17.509 1.00 79.81 163 GLN A O 1
ATOM 1291 N N . SER A 1 164 ? 9.752 5.710 15.747 1.00 87.12 164 SER A N 1
ATOM 1292 C CA . SER A 1 164 ? 8.297 5.801 15.782 1.00 87.12 164 SER A CA 1
ATOM 1293 C C . SER A 1 164 ? 7.685 4.475 15.308 1.00 87.12 164 SER A C 1
ATOM 1295 O O . SER A 1 164 ? 7.534 4.259 14.099 1.00 87.12 164 SER A O 1
ATOM 1297 N N . PRO A 1 165 ? 7.321 3.574 16.239 1.00 88.12 165 PRO A N 1
ATOM 1298 C CA . PRO A 1 165 ? 6.556 2.371 15.919 1.00 88.12 165 PRO A CA 1
ATOM 1299 C C . PRO A 1 165 ? 5.290 2.664 15.106 1.00 88.12 165 PRO A C 1
ATOM 1301 O O . PRO A 1 165 ? 4.999 1.939 14.161 1.00 88.12 165 PRO A O 1
ATOM 1304 N N . ALA A 1 166 ? 4.589 3.768 15.386 1.00 91.31 166 ALA A N 1
ATOM 1305 C CA . ALA A 1 166 ? 3.402 4.174 14.636 1.00 91.31 166 ALA A CA 1
ATOM 1306 C C . ALA A 1 166 ? 3.712 4.448 13.157 1.00 91.31 166 ALA A C 1
ATOM 1308 O O . ALA A 1 166 ? 2.979 4.003 12.272 1.00 91.31 166 ALA A O 1
ATOM 1309 N N . ARG A 1 167 ? 4.813 5.160 12.865 1.00 90.81 167 ARG A N 1
ATOM 1310 C CA . ARG A 1 167 ? 5.260 5.383 11.481 1.00 90.81 167 ARG A CA 1
ATOM 1311 C C . ARG A 1 167 ? 5.665 4.078 10.815 1.00 90.81 167 ARG A C 1
ATOM 1313 O O . ARG A 1 167 ? 5.321 3.880 9.659 1.00 90.81 167 ARG A O 1
ATOM 1320 N N . SER A 1 168 ? 6.339 3.188 11.535 1.00 89.31 168 SER A N 1
ATOM 1321 C CA . SER A 1 168 ? 6.714 1.877 11.003 1.00 89.31 168 SER A CA 1
ATOM 1322 C C . SER A 1 168 ? 5.486 1.044 10.617 1.00 89.31 168 SER A C 1
ATOM 1324 O O . SER A 1 168 ? 5.411 0.588 9.479 1.00 89.31 168 SER A O 1
ATOM 1326 N N . VAL A 1 169 ? 4.473 0.963 11.492 1.00 90.56 169 VAL A N 1
ATOM 1327 C CA . VAL A 1 169 ? 3.177 0.321 11.196 1.00 90.56 169 VAL A CA 1
ATOM 1328 C C . VAL A 1 169 ? 2.516 0.954 9.973 1.00 90.56 169 VAL A C 1
ATOM 1330 O O . VAL A 1 169 ? 2.026 0.244 9.098 1.00 90.56 169 VAL A O 1
ATOM 1333 N N . PHE A 1 170 ? 2.507 2.287 9.886 1.00 92.94 170 PHE A N 1
ATOM 1334 C CA . PHE A 1 170 ? 1.960 3.000 8.732 1.00 92.94 170 PHE A CA 1
ATOM 1335 C C . PHE A 1 170 ? 2.669 2.621 7.425 1.00 92.94 170 PHE A C 1
ATOM 1337 O O . PHE A 1 170 ? 1.996 2.328 6.440 1.00 92.94 170 PHE A O 1
ATOM 1344 N N . TRP A 1 171 ? 4.002 2.596 7.415 1.00 90.56 171 TRP A N 1
ATOM 1345 C CA . TRP A 1 171 ? 4.788 2.247 6.232 1.00 90.56 171 TRP A CA 1
ATOM 1346 C C . TRP A 1 171 ? 4.590 0.800 5.789 1.00 90.56 171 TRP A C 1
ATOM 1348 O O . TRP A 1 171 ? 4.446 0.544 4.596 1.00 90.56 171 TRP A O 1
ATOM 1358 N N . ASP A 1 172 ? 4.537 -0.122 6.748 1.00 89.12 172 ASP A N 1
ATOM 1359 C CA . ASP A 1 172 ? 4.247 -1.535 6.506 1.00 89.12 172 ASP A CA 1
ATOM 1360 C C . ASP A 1 172 ? 2.867 -1.705 5.858 1.00 89.12 172 ASP A C 1
ATOM 1362 O O . ASP A 1 172 ? 2.731 -2.267 4.773 1.00 89.12 172 ASP A O 1
ATOM 1366 N N . THR A 1 173 ? 1.862 -1.077 6.471 1.00 89.81 173 THR A N 1
ATOM 1367 C CA . THR A 1 173 ? 0.478 -1.098 5.996 1.00 89.81 173 THR A CA 1
ATOM 1368 C C . THR A 1 173 ? 0.345 -0.475 4.605 1.00 89.81 173 THR A C 1
ATOM 1370 O O . THR A 1 173 ? -0.367 -1.003 3.755 1.00 89.81 173 THR A O 1
ATOM 1373 N N . MET A 1 174 ? 1.027 0.648 4.348 1.00 91.25 174 MET A N 1
ATOM 1374 C CA . MET A 1 174 ? 1.041 1.298 3.035 1.00 91.25 174 MET A CA 1
ATOM 1375 C C . MET A 1 174 ? 1.653 0.372 1.981 1.00 91.25 174 MET A C 1
ATOM 1377 O O . MET A 1 174 ? 1.035 0.169 0.941 1.00 91.25 174 MET A O 1
ATOM 1381 N N . SER A 1 175 ? 2.824 -0.214 2.258 1.00 89.44 175 SER A N 1
ATOM 1382 C CA . SER A 1 175 ? 3.521 -1.129 1.345 1.00 89.44 175 SER A CA 1
ATOM 1383 C C . SER A 1 175 ? 2.643 -2.327 0.968 1.00 89.44 175 SER A C 1
ATOM 1385 O O . SER A 1 175 ? 2.490 -2.626 -0.222 1.00 89.44 175 SER A O 1
ATOM 1387 N N . GLU A 1 176 ? 2.005 -2.957 1.958 1.00 87.31 176 GLU A N 1
ATOM 1388 C CA . GLU A 1 176 ? 1.099 -4.085 1.736 1.00 87.31 176 GLU A CA 1
ATOM 1389 C C . GLU A 1 176 ? -0.154 -3.659 0.960 1.00 87.31 176 GLU A C 1
ATOM 1391 O O . GLU A 1 176 ? -0.549 -4.319 0.002 1.00 87.31 176 GLU A O 1
ATOM 1396 N N . ALA A 1 177 ? -0.772 -2.533 1.313 1.00 88.44 177 ALA A N 1
ATOM 1397 C CA . ALA A 1 177 ? -2.038 -2.117 0.720 1.00 88.44 177 ALA A CA 1
ATOM 1398 C C . ALA A 1 177 ? -1.935 -1.675 -0.747 1.00 88.44 177 ALA A C 1
ATOM 1400 O O . ALA A 1 177 ? -2.925 -1.773 -1.474 1.00 88.44 177 ALA A O 1
ATOM 1401 N N . ILE A 1 178 ? -0.775 -1.183 -1.193 1.00 86.50 178 ILE A N 1
ATOM 1402 C CA . ILE A 1 178 ? -0.586 -0.692 -2.568 1.00 86.50 178 ILE A CA 1
ATOM 1403 C C . ILE A 1 178 ? -0.053 -1.751 -3.533 1.00 86.50 178 ILE A C 1
ATOM 1405 O O . ILE A 1 178 ? -0.195 -1.579 -4.744 1.00 86.50 178 ILE A O 1
ATOM 1409 N N . GLU A 1 179 ? 0.536 -2.843 -3.039 1.00 83.06 179 GLU A N 1
ATOM 1410 C CA . GLU A 1 179 ? 0.956 -3.957 -3.901 1.00 83.06 179 GLU A CA 1
ATOM 1411 C C . GLU A 1 179 ? 0.195 -5.268 -3.651 1.00 83.06 179 GLU A C 1
ATOM 1413 O O . GLU A 1 179 ? 0.161 -6.162 -4.493 1.00 83.06 179 GLU A O 1
ATOM 1418 N N . GLY A 1 180 ? -0.462 -5.421 -2.510 1.00 83.00 180 GLY A N 1
ATOM 1419 C CA . GLY A 1 180 ? -1.186 -6.642 -2.175 1.00 83.00 180 GLY A CA 1
ATOM 1420 C C . GLY A 1 180 ? -2.379 -6.911 -3.096 1.00 83.00 180 GLY A C 1
ATOM 1421 O O . GLY A 1 180 ? -2.914 -6.020 -3.764 1.00 83.00 180 GLY A O 1
ATOM 1422 N N . ASN A 1 181 ? -2.868 -8.154 -3.076 1.00 87.19 181 ASN A N 1
ATOM 1423 C CA . ASN A 1 181 ? -4.110 -8.531 -3.764 1.00 87.19 181 ASN A CA 1
ATOM 1424 C C . ASN A 1 181 ? -5.301 -7.684 -3.285 1.00 87.19 181 ASN A C 1
ATOM 1426 O O . ASN A 1 181 ? -6.212 -7.396 -4.063 1.00 87.19 181 ASN A O 1
ATOM 1430 N N . GLY A 1 182 ? -5.268 -7.225 -2.028 1.00 90.25 182 GLY A N 1
ATOM 1431 C CA . GLY A 1 182 ? -6.262 -6.313 -1.468 1.00 90.25 182 GLY A CA 1
ATOM 1432 C C . GLY A 1 182 ? -6.456 -5.032 -2.291 1.00 90.25 182 GLY A C 1
ATOM 1433 O O . GLY A 1 182 ? -7.594 -4.586 -2.428 1.00 90.25 182 GLY A O 1
ATOM 1434 N N . ARG A 1 183 ? -5.410 -4.494 -2.942 1.00 92.00 183 ARG A N 1
ATOM 1435 C CA . ARG A 1 183 ? -5.545 -3.352 -3.867 1.00 92.00 183 ARG A CA 1
ATOM 1436 C C . ARG A 1 183 ? -6.490 -3.663 -5.020 1.00 92.00 183 ARG A C 1
ATOM 1438 O O . ARG A 1 183 ? -7.351 -2.853 -5.348 1.00 92.00 183 ARG A O 1
ATOM 1445 N N . LEU A 1 184 ? -6.333 -4.830 -5.643 1.00 93.06 184 LEU A N 1
ATOM 1446 C CA . LEU A 1 184 ? -7.163 -5.239 -6.776 1.00 93.06 184 LEU A CA 1
ATOM 1447 C C . LEU A 1 184 ? -8.617 -5.429 -6.344 1.00 93.06 184 LEU A C 1
ATOM 1449 O O . LEU A 1 184 ? -9.526 -5.018 -7.060 1.00 93.06 184 LEU A O 1
ATOM 1453 N N . LEU A 1 185 ? -8.850 -5.943 -5.134 1.00 94.50 185 LEU A N 1
ATOM 1454 C CA . LEU A 1 185 ? -10.199 -6.015 -4.572 1.00 94.50 185 LEU A CA 1
ATOM 1455 C C . LEU A 1 185 ? -10.782 -4.625 -4.276 1.00 94.50 185 LEU A C 1
ATOM 1457 O O . LEU A 1 185 ? -11.967 -4.398 -4.515 1.00 94.50 185 LEU A O 1
ATOM 1461 N N . VAL A 1 186 ? -9.963 -3.665 -3.833 1.00 94.25 186 VAL A N 1
ATOM 1462 C CA . VAL A 1 186 ? -10.377 -2.257 -3.689 1.00 94.25 186 VAL A CA 1
ATOM 1463 C C . VAL A 1 186 ? -10.692 -1.633 -5.043 1.00 94.25 186 VAL A C 1
ATOM 1465 O O . VAL A 1 186 ? -11.680 -0.905 -5.143 1.00 94.25 186 VAL A O 1
ATOM 1468 N N . ARG A 1 187 ? -9.928 -1.930 -6.099 1.00 93.38 187 ARG A N 1
ATOM 1469 C CA . ARG A 1 187 ? -10.236 -1.489 -7.468 1.00 93.38 187 ARG A CA 1
ATOM 1470 C C . ARG A 1 187 ? -11.602 -2.018 -7.916 1.00 93.38 187 ARG A C 1
ATOM 1472 O O . ARG A 1 187 ? -12.431 -1.232 -8.370 1.00 93.38 187 ARG A O 1
ATOM 1479 N N . LEU A 1 188 ? -11.878 -3.309 -7.703 1.00 94.69 188 LEU A N 1
ATOM 1480 C CA . LEU A 1 188 ? -13.187 -3.906 -7.999 1.00 94.69 188 LEU A CA 1
ATOM 1481 C C . LEU A 1 188 ? -14.308 -3.250 -7.193 1.00 94.69 188 LEU A C 1
ATOM 1483 O O . LEU A 1 188 ? -15.312 -2.846 -7.774 1.00 94.69 188 LEU A O 1
ATOM 1487 N N . LEU A 1 189 ? -14.121 -3.065 -5.884 1.00 95.00 189 LEU A N 1
ATOM 1488 C CA . LEU A 1 189 ? -15.072 -2.342 -5.040 1.00 95.00 189 LEU A CA 1
ATOM 1489 C C . LEU A 1 189 ? -15.350 -0.943 -5.604 1.00 95.00 189 LEU A C 1
ATOM 1491 O O . LEU A 1 189 ? -16.496 -0.527 -5.709 1.00 95.00 189 LEU A O 1
ATOM 1495 N N . SER A 1 190 ? -14.306 -0.222 -5.998 1.00 92.19 190 SER A N 1
ATOM 1496 C CA . SER A 1 190 ? -14.399 1.170 -6.455 1.00 92.19 190 SER A CA 1
ATOM 1497 C C . SER A 1 190 ? -15.038 1.313 -7.834 1.00 92.19 190 SER A C 1
ATOM 1499 O O . SER A 1 190 ? -15.547 2.382 -8.153 1.00 92.19 190 SER A O 1
ATOM 1501 N N . SER A 1 191 ? -15.061 0.236 -8.625 1.00 91.38 191 SER A N 1
ATOM 1502 C CA . SER A 1 191 ? -15.784 0.185 -9.900 1.00 91.38 191 SER A CA 1
ATOM 1503 C C . SER A 1 191 ? -17.309 0.129 -9.732 1.00 91.38 191 SER A C 1
ATOM 1505 O O . SER A 1 191 ? -18.047 0.394 -10.681 1.00 91.38 191 SER A O 1
ATOM 1507 N N . LEU A 1 192 ? -17.797 -0.201 -8.531 1.00 93.44 192 LEU A N 1
ATOM 1508 C CA . LEU A 1 192 ? -19.223 -0.289 -8.238 1.00 93.44 192 LEU A CA 1
ATOM 1509 C C . LEU A 1 192 ? -19.812 1.088 -7.887 1.00 93.44 192 LEU A C 1
ATOM 1511 O O . LEU A 1 192 ? -19.132 1.917 -7.278 1.00 93.44 192 LEU A O 1
ATOM 1515 N N . PRO A 1 193 ? -21.106 1.331 -8.157 1.00 94.00 193 PRO A N 1
ATOM 1516 C CA . PRO A 1 193 ? -21.831 2.469 -7.599 1.00 94.00 193 PRO A CA 1
ATOM 1517 C C . PRO A 1 193 ? -21.759 2.506 -6.065 1.00 94.00 193 PRO A C 1
ATOM 1519 O O . PRO A 1 193 ? -21.799 1.466 -5.409 1.00 94.00 193 PRO A O 1
ATOM 1522 N N . ILE A 1 194 ? -21.754 3.704 -5.473 1.00 94.44 194 ILE A N 1
ATOM 1523 C CA . ILE A 1 194 ? -21.619 3.918 -4.014 1.00 94.44 194 ILE A CA 1
ATOM 1524 C C . ILE A 1 194 ? -22.624 3.087 -3.191 1.00 94.44 194 ILE A C 1
ATOM 1526 O O . ILE A 1 194 ? -22.280 2.544 -2.136 1.00 94.44 194 ILE A O 1
ATOM 1530 N N . ALA A 1 195 ? -23.859 2.940 -3.681 1.00 96.19 195 ALA A N 1
ATOM 1531 C CA . ALA A 1 195 ? -24.875 2.120 -3.023 1.00 96.19 195 ALA A CA 1
ATOM 1532 C C . ALA A 1 195 ? -24.450 0.642 -2.923 1.00 96.19 195 ALA A C 1
ATOM 1534 O O . ALA A 1 195 ? -24.573 0.032 -1.863 1.00 96.19 195 ALA A O 1
ATOM 1535 N N . GLN A 1 196 ? -23.880 0.088 -3.995 1.00 96.75 196 GLN A N 1
ATOM 1536 C CA . GLN A 1 196 ? -23.372 -1.284 -4.028 1.00 96.75 196 GLN A CA 1
ATOM 1537 C C . GLN A 1 196 ? -22.080 -1.436 -3.223 1.00 96.75 196 GLN A C 1
ATOM 1539 O O . GLN A 1 196 ? -21.902 -2.449 -2.557 1.00 96.75 196 GLN A O 1
ATOM 1544 N N . GLN A 1 197 ? -21.213 -0.420 -3.195 1.00 95.75 197 GLN A N 1
ATOM 1545 C CA . GLN A 1 197 ? -20.044 -0.427 -2.309 1.00 95.75 197 GLN A CA 1
ATOM 1546 C C . GLN A 1 197 ? -20.457 -0.568 -0.840 1.00 95.75 197 GLN A C 1
ATOM 1548 O O . GLN A 1 197 ? -19.890 -1.371 -0.103 1.00 95.75 197 GLN A O 1
ATOM 1553 N N . THR A 1 198 ? -21.484 0.178 -0.426 1.00 96.06 198 THR A N 1
ATOM 1554 C CA . THR A 1 198 ? -22.045 0.090 0.930 1.00 96.06 198 THR A CA 1
ATOM 1555 C C . THR A 1 198 ? -22.601 -1.305 1.216 1.00 96.06 198 THR A C 1
ATOM 1557 O O . THR A 1 198 ? -22.356 -1.850 2.291 1.00 96.06 198 THR A O 1
ATOM 1560 N N . GLN A 1 199 ? -23.298 -1.912 0.248 1.00 97.50 199 GLN A N 1
ATOM 1561 C CA . GLN A 1 199 ? -23.788 -3.289 0.360 1.00 97.50 199 GLN A CA 1
ATOM 1562 C C . GLN A 1 199 ? -22.632 -4.277 0.550 1.00 97.50 199 GLN A C 1
ATOM 1564 O O . GLN A 1 199 ? -22.642 -5.020 1.533 1.00 97.50 199 GLN A O 1
ATOM 1569 N N . VAL A 1 200 ? -21.605 -4.220 -0.308 1.00 97.38 200 VAL A N 1
ATOM 1570 C CA . VAL A 1 200 ? -20.400 -5.056 -0.187 1.00 97.38 200 VAL A CA 1
ATOM 1571 C C . VAL A 1 200 ? -19.796 -4.921 1.202 1.00 97.38 200 VAL A C 1
ATOM 1573 O O . VAL A 1 200 ? -19.644 -5.923 1.884 1.00 97.38 200 VAL A O 1
ATOM 1576 N N . LEU A 1 201 ? -19.513 -3.699 1.662 1.00 96.31 201 LEU A N 1
ATOM 1577 C CA . LEU A 1 201 ? -18.855 -3.451 2.953 1.00 96.31 201 LEU A CA 1
ATOM 1578 C C . LEU A 1 201 ? -19.711 -3.826 4.179 1.00 96.31 201 LEU A C 1
ATOM 1580 O O . LEU A 1 201 ? -19.176 -3.923 5.287 1.00 96.31 201 LEU A O 1
ATOM 1584 N N . SER A 1 202 ? -21.016 -4.047 3.992 1.00 95.75 202 SER A N 1
ATOM 1585 C CA . SER A 1 202 ? -21.950 -4.498 5.033 1.00 95.75 202 SER A CA 1
ATOM 1586 C C . SER A 1 202 ? -22.057 -6.022 5.171 1.00 95.75 202 SER A C 1
ATOM 1588 O O . SER A 1 202 ? -22.789 -6.502 6.035 1.00 95.75 202 SER A O 1
ATOM 1590 N N . GLY A 1 203 ? -21.344 -6.792 4.345 1.00 95.75 203 GLY A N 1
ATOM 1591 C CA . GLY A 1 203 ? -21.440 -8.253 4.324 1.00 95.75 203 GLY A CA 1
ATOM 1592 C C . GLY A 1 203 ? -22.329 -8.798 3.219 1.00 95.75 203 GLY A C 1
ATOM 1593 O O . GLY A 1 203 ? -22.463 -10.014 3.123 1.00 95.75 203 GLY A O 1
ATOM 1594 N N . GLN A 1 204 ? -22.944 -7.954 2.388 1.00 96.56 204 GLN A N 1
ATOM 1595 C CA . GLN A 1 204 ? -23.772 -8.444 1.291 1.00 96.56 204 GLN A CA 1
ATOM 1596 C C . GLN A 1 204 ? -22.910 -8.807 0.091 1.00 96.56 204 GLN A C 1
ATOM 1598 O O . GLN A 1 204 ? -21.958 -8.116 -0.266 1.00 96.56 204 GLN A O 1
ATOM 1603 N N . ARG A 1 205 ? -23.284 -9.902 -0.559 1.00 96.06 205 ARG A N 1
ATOM 1604 C CA . ARG A 1 205 ? -22.656 -10.343 -1.792 1.00 96.06 205 ARG A CA 1
ATOM 1605 C C . ARG A 1 205 ? -23.245 -9.576 -2.973 1.00 96.06 205 ARG A C 1
ATOM 1607 O O . ARG A 1 205 ? -24.450 -9.635 -3.207 1.00 96.06 205 ARG A O 1
ATOM 1614 N N . VAL A 1 206 ? -22.390 -8.901 -3.735 1.00 97.38 206 VAL A N 1
ATOM 1615 C CA . VAL A 1 206 ? -22.768 -8.133 -4.926 1.00 97.38 206 VAL A CA 1
ATOM 1616 C C . VAL A 1 206 ? -22.145 -8.768 -6.161 1.00 97.38 206 VAL A C 1
ATOM 1618 O O . VAL A 1 206 ? -20.949 -9.046 -6.190 1.00 97.38 206 VAL A O 1
ATOM 1621 N N . ILE A 1 207 ? -22.960 -9.009 -7.188 1.00 96.31 207 ILE A N 1
ATOM 1622 C CA . ILE A 1 207 ? -22.488 -9.504 -8.485 1.00 96.31 207 ILE A CA 1
ATOM 1623 C C . ILE A 1 207 ? -21.806 -8.358 -9.228 1.00 96.31 207 ILE A C 1
ATOM 1625 O O . ILE A 1 207 ? -22.385 -7.282 -9.383 1.00 96.31 207 ILE A O 1
ATOM 1629 N N . LEU A 1 208 ? -20.580 -8.595 -9.688 1.00 94.75 208 LEU A N 1
ATOM 1630 C CA . LEU A 1 208 ? -19.807 -7.607 -10.427 1.00 94.75 208 LEU A CA 1
ATOM 1631 C C . LEU A 1 208 ? -20.312 -7.533 -11.877 1.00 94.75 208 LEU A C 1
ATOM 1633 O O . LEU A 1 208 ? -20.466 -8.574 -12.523 1.00 94.75 208 LEU A O 1
ATOM 1637 N N . PRO A 1 209 ? -20.570 -6.328 -12.415 1.00 90.62 209 PRO A N 1
ATOM 1638 C CA . PRO A 1 209 ? -20.987 -6.179 -13.800 1.00 90.62 209 PRO A CA 1
ATOM 1639 C C . PRO A 1 209 ? -19.840 -6.541 -14.747 1.00 90.62 209 PRO A C 1
ATOM 1641 O O . PRO A 1 209 ? -18.688 -6.151 -14.534 1.00 90.62 209 PRO A O 1
ATOM 1644 N N . ALA A 1 210 ? -20.165 -7.244 -15.833 1.00 87.12 210 ALA A N 1
ATOM 1645 C CA . ALA A 1 210 ? -19.203 -7.516 -16.892 1.00 87.12 210 ALA A CA 1
ATOM 1646 C C . ALA A 1 210 ? -18.700 -6.192 -17.488 1.00 87.12 210 ALA A C 1
ATOM 1648 O O . ALA A 1 210 ? -19.479 -5.389 -18.001 1.00 87.12 210 ALA A O 1
ATOM 1649 N N . SER A 1 211 ? -17.394 -5.955 -17.395 1.00 88.06 211 SER A N 1
ATOM 1650 C CA . SER A 1 211 ? -16.742 -4.751 -17.909 1.00 88.06 211 SER A CA 1
ATOM 1651 C C . SER A 1 211 ? -15.280 -5.039 -18.262 1.00 88.06 211 SER A C 1
ATOM 1653 O O . SER A 1 211 ? -14.694 -5.967 -17.696 1.00 88.06 211 SER A O 1
ATOM 1655 N N . PRO A 1 212 ? -14.655 -4.246 -19.153 1.00 86.38 212 PRO A N 1
ATOM 1656 C CA . PRO A 1 212 ? -13.222 -4.363 -19.428 1.00 86.38 212 PRO A CA 1
ATOM 1657 C C . PRO A 1 212 ? -12.370 -4.243 -18.157 1.00 86.38 212 PRO A C 1
ATOM 1659 O O . PRO A 1 212 ? -11.497 -5.072 -17.928 1.00 86.38 212 PRO A O 1
ATOM 1662 N N . ALA A 1 213 ? -12.707 -3.297 -17.272 1.00 85.19 213 ALA A N 1
ATOM 1663 C CA . ALA A 1 213 ? -12.003 -3.084 -16.006 1.00 85.19 213 ALA A CA 1
ATOM 1664 C C . ALA A 1 213 ? -12.062 -4.308 -15.073 1.00 85.19 213 ALA A C 1
ATOM 1666 O O . ALA A 1 213 ? -11.073 -4.629 -14.409 1.00 85.19 213 ALA A O 1
ATOM 1667 N N . LEU A 1 214 ? -13.197 -5.021 -15.038 1.00 90.56 214 LEU A N 1
ATOM 1668 C CA . LEU A 1 214 ? -13.312 -6.286 -14.311 1.00 90.56 214 LEU A CA 1
ATOM 1669 C C . LEU A 1 214 ? -12.359 -7.333 -14.899 1.00 90.56 214 LEU A C 1
ATOM 1671 O O . LEU A 1 214 ? -11.594 -7.938 -14.155 1.00 90.56 214 LEU A O 1
ATOM 1675 N N . MET A 1 215 ? -12.374 -7.524 -16.219 1.00 90.06 215 MET A N 1
ATOM 1676 C CA . MET A 1 215 ? -11.547 -8.537 -16.884 1.00 90.06 215 MET A CA 1
ATOM 1677 C C . MET A 1 215 ? -10.049 -8.265 -16.719 1.00 90.06 215 MET A C 1
ATOM 1679 O O . MET A 1 215 ? -9.295 -9.184 -16.408 1.00 90.06 215 MET A O 1
ATOM 1683 N N . GLU A 1 216 ? -9.626 -7.008 -16.860 1.00 89.94 216 GLU A N 1
ATOM 1684 C CA . GLU A 1 216 ? -8.242 -6.584 -16.620 1.00 89.94 216 GLU A CA 1
ATOM 1685 C C . GLU A 1 216 ? -7.815 -6.849 -15.174 1.00 89.94 216 GLU A C 1
ATOM 1687 O O . GLU A 1 216 ? -6.745 -7.404 -14.928 1.00 89.94 216 GLU A O 1
ATOM 1692 N N . THR A 1 217 ? -8.675 -6.517 -14.207 1.00 91.88 217 THR A N 1
ATOM 1693 C CA . THR A 1 217 ? -8.378 -6.729 -12.786 1.00 91.88 217 THR A CA 1
ATOM 1694 C C . THR A 1 217 ? -8.299 -8.216 -12.438 1.00 91.88 217 THR A C 1
ATOM 1696 O O . THR A 1 217 ? -7.421 -8.616 -11.677 1.00 91.88 217 THR A O 1
ATOM 1699 N N . LEU A 1 218 ? -9.170 -9.051 -13.014 1.00 91.81 218 LEU A N 1
ATOM 1700 C CA . LEU A 1 218 ? -9.126 -10.506 -12.841 1.00 91.81 218 LEU A CA 1
ATOM 1701 C C . LEU A 1 218 ? -7.873 -11.123 -13.470 1.00 91.81 218 LEU A C 1
ATOM 1703 O O . LEU A 1 218 ? -7.276 -12.010 -12.866 1.00 91.81 218 LEU A O 1
ATOM 1707 N N . ALA A 1 219 ? -7.445 -10.641 -14.640 1.00 90.06 219 ALA A N 1
ATOM 1708 C CA . ALA A 1 219 ? -6.208 -11.088 -15.274 1.00 90.06 219 ALA A CA 1
ATOM 1709 C C . ALA A 1 219 ? -4.973 -10.715 -14.433 1.00 90.06 219 ALA A C 1
ATOM 1711 O O . ALA A 1 219 ? -4.102 -11.554 -14.210 1.00 90.06 219 ALA A O 1
ATOM 1712 N N . GLU A 1 220 ? -4.915 -9.485 -13.907 1.00 90.56 220 GLU A N 1
ATOM 1713 C CA . GLU A 1 220 ? -3.834 -9.044 -13.012 1.00 90.56 220 GLU A CA 1
ATOM 1714 C C . GLU A 1 220 ? -3.799 -9.885 -11.721 1.00 90.56 220 GLU A C 1
ATOM 1716 O O . GLU A 1 220 ? -2.733 -10.320 -11.277 1.00 90.56 220 GLU A O 1
ATOM 1721 N N . LEU A 1 221 ? -4.971 -10.176 -11.152 1.00 91.50 221 LEU A N 1
ATOM 1722 C CA . LEU A 1 221 ? -5.127 -11.006 -9.958 1.00 91.50 221 LEU A CA 1
ATOM 1723 C C . LEU A 1 221 ? -4.682 -12.455 -10.206 1.00 91.50 221 LEU A C 1
ATOM 1725 O O . LEU A 1 221 ? -3.966 -13.023 -9.383 1.00 91.50 221 LEU A O 1
ATOM 1729 N N . GLN A 1 222 ? -5.047 -13.030 -11.356 1.00 90.44 222 GLN A N 1
ATOM 1730 C CA . GLN A 1 222 ? -4.616 -14.363 -11.773 1.00 90.44 222 GLN A CA 1
ATOM 1731 C C . GLN A 1 222 ? -3.090 -14.446 -11.870 1.00 90.44 222 GLN A C 1
ATOM 1733 O O . GLN A 1 222 ? -2.491 -15.348 -11.287 1.00 90.44 222 GLN A O 1
ATOM 1738 N N . VAL A 1 223 ? -2.452 -13.496 -12.566 1.00 88.69 223 VAL A N 1
ATOM 1739 C CA . VAL A 1 223 ? -0.987 -13.458 -12.705 1.00 88.69 223 VAL A CA 1
ATOM 1740 C C . VAL A 1 223 ? -0.316 -13.406 -11.334 1.00 88.69 223 VAL A C 1
ATOM 1742 O O . VAL A 1 223 ? 0.608 -14.180 -11.080 1.00 88.69 223 VAL A O 1
ATOM 1745 N N . LYS A 1 224 ? -0.803 -12.549 -10.428 1.00 87.25 224 LYS A N 1
ATOM 1746 C CA . LYS A 1 224 ? -0.267 -12.450 -9.065 1.00 87.25 224 LYS A CA 1
ATOM 1747 C C . LYS A 1 224 ? -0.415 -13.747 -8.288 1.00 87.25 224 LYS A C 1
ATOM 1749 O O . LYS A 1 224 ? 0.579 -14.260 -7.789 1.00 87.25 224 LYS A O 1
ATOM 1754 N N . ILE A 1 225 ? -1.621 -14.298 -8.198 1.00 86.69 225 ILE A N 1
ATOM 1755 C CA . ILE A 1 225 ? -1.883 -15.502 -7.398 1.00 86.69 225 ILE A CA 1
ATOM 1756 C C . ILE A 1 225 ? -1.037 -16.678 -7.887 1.00 86.69 225 ILE A C 1
ATOM 1758 O O . ILE A 1 225 ? -0.391 -17.342 -7.076 1.00 86.69 225 ILE A O 1
ATOM 1762 N N . LEU A 1 226 ? -0.955 -16.869 -9.206 1.00 85.50 226 LEU A N 1
ATOM 1763 C CA . LEU A 1 226 ? -0.111 -17.903 -9.803 1.00 85.50 226 LEU A CA 1
ATOM 1764 C C . LEU A 1 226 ? 1.382 -17.665 -9.532 1.00 85.50 226 LEU A C 1
ATOM 1766 O O . LEU A 1 226 ? 2.119 -18.623 -9.313 1.00 85.50 226 LEU A O 1
ATOM 1770 N N . SER A 1 227 ? 1.842 -16.407 -9.507 1.00 80.19 227 SER A N 1
ATOM 1771 C CA . SER A 1 227 ? 3.254 -16.085 -9.241 1.00 80.19 227 SER A CA 1
ATOM 1772 C C . SER A 1 227 ? 3.723 -16.484 -7.838 1.00 80.19 227 SER A C 1
ATOM 1774 O O . SER A 1 227 ? 4.901 -16.793 -7.662 1.00 80.19 227 SER A O 1
ATOM 1776 N N . TYR A 1 228 ? 2.806 -16.547 -6.866 1.00 81.56 228 TYR A N 1
ATOM 1777 C CA . TYR A 1 228 ? 3.078 -17.011 -5.501 1.00 81.56 228 TYR A CA 1
ATOM 1778 C C . TYR A 1 228 ? 2.684 -18.484 -5.276 1.00 81.56 228 TYR A C 1
ATOM 1780 O O . TYR A 1 228 ? 2.665 -18.946 -4.138 1.00 81.56 228 TYR A O 1
ATOM 1788 N N . GLY A 1 229 ? 2.372 -19.229 -6.346 1.00 79.44 229 GLY A N 1
ATOM 1789 C CA . GLY A 1 229 ? 2.037 -20.656 -6.291 1.00 79.44 229 GLY A CA 1
ATOM 1790 C C . GLY A 1 229 ? 0.613 -20.977 -5.826 1.00 79.44 229 GLY A C 1
ATOM 1791 O O . GLY A 1 229 ? 0.338 -22.125 -5.488 1.00 79.44 229 GLY A O 1
ATOM 1792 N N . GLY A 1 230 ? -0.283 -19.988 -5.786 1.00 83.38 230 GLY A N 1
ATOM 1793 C CA . GLY A 1 230 ? -1.696 -20.201 -5.479 1.00 83.38 230 GLY A CA 1
ATOM 1794 C C . GLY A 1 230 ? -2.490 -20.735 -6.672 1.00 83.38 230 GLY A C 1
ATOM 1795 O O . GLY A 1 230 ? -2.033 -20.708 -7.815 1.00 83.38 230 GLY A O 1
ATOM 1796 N N . GLU A 1 231 ? -3.718 -21.180 -6.412 1.00 83.25 231 GLU A N 1
ATOM 1797 C CA . GLU A 1 231 ? -4.660 -21.590 -7.454 1.00 83.25 231 GLU A CA 1
ATOM 1798 C C . GLU A 1 231 ? -5.595 -20.435 -7.822 1.00 83.25 231 GLU A C 1
ATOM 1800 O O . GLU A 1 231 ? -6.144 -19.758 -6.954 1.00 83.25 231 GLU A O 1
ATOM 1805 N N . PHE A 1 232 ? -5.813 -20.232 -9.122 1.00 84.19 232 PHE A N 1
ATOM 1806 C CA . PHE A 1 232 ? -6.807 -19.290 -9.627 1.00 84.19 232 PHE A CA 1
ATOM 1807 C C . PHE A 1 232 ? -7.736 -20.001 -10.602 1.00 84.19 232 PHE A C 1
ATOM 1809 O O . PHE A 1 232 ? -7.431 -20.151 -11.786 1.00 84.19 232 PHE A O 1
ATOM 1816 N N . ASP A 1 233 ? -8.867 -20.458 -10.080 1.00 81.31 233 ASP A N 1
ATOM 1817 C CA . ASP A 1 233 ? -9.859 -21.209 -10.836 1.00 81.31 233 ASP A CA 1
ATOM 1818 C C . ASP A 1 233 ? -11.134 -20.379 -10.982 1.00 81.31 233 ASP A C 1
ATOM 1820 O O . ASP A 1 233 ? -11.963 -20.289 -10.072 1.00 81.31 233 ASP A O 1
ATOM 1824 N N . LEU A 1 234 ? -11.246 -19.736 -12.143 1.00 82.38 234 LEU A N 1
ATOM 1825 C CA . LEU A 1 234 ? -12.411 -18.974 -12.554 1.00 82.38 234 LEU A CA 1
ATOM 1826 C C . LEU A 1 234 ? -12.927 -19.545 -13.883 1.00 82.38 234 LEU A C 1
ATOM 1828 O O . LEU A 1 234 ? -12.263 -19.376 -14.910 1.00 82.38 234 LEU A O 1
ATOM 1832 N N . PRO A 1 235 ? -14.105 -20.196 -13.902 1.00 78.19 235 PRO A N 1
ATOM 1833 C CA . PRO A 1 235 ? -14.660 -20.726 -15.136 1.00 78.19 235 PRO A CA 1
ATOM 1834 C C . PRO A 1 235 ? -14.934 -19.611 -16.159 1.00 78.19 235 PRO A C 1
ATOM 1836 O O . PRO A 1 235 ? -15.375 -18.519 -15.774 1.00 78.19 235 PRO A O 1
ATOM 1839 N N . PRO A 1 236 ? -14.760 -19.878 -17.466 1.00 70.62 236 PRO A N 1
ATOM 1840 C CA . PRO A 1 236 ? -15.151 -18.940 -18.510 1.00 70.62 236 PRO A CA 1
ATOM 1841 C C . PRO A 1 236 ? -16.632 -18.565 -18.355 1.00 70.62 236 PRO A C 1
ATOM 1843 O O . PRO A 1 236 ? -17.487 -19.443 -18.254 1.00 70.62 236 PRO A O 1
ATOM 1846 N N . ASN A 1 237 ? -16.937 -17.264 -18.347 1.00 75.69 237 ASN A N 1
ATOM 1847 C CA . ASN A 1 237 ? -18.288 -16.699 -18.185 1.00 75.69 237 ASN A CA 1
ATOM 1848 C C . ASN A 1 237 ? -18.935 -16.856 -16.794 1.00 75.69 237 ASN A C 1
ATOM 1850 O O . ASN A 1 237 ? -20.140 -16.636 -16.658 1.00 75.69 237 ASN A O 1
ATOM 1854 N N . ALA A 1 238 ? -18.183 -17.216 -15.751 1.00 83.62 238 ALA A N 1
ATOM 1855 C CA . ALA A 1 238 ? -18.748 -17.285 -14.408 1.00 83.62 238 ALA A CA 1
ATOM 1856 C C . ALA A 1 238 ? -19.177 -15.897 -13.894 1.00 83.62 238 ALA A C 1
ATOM 1858 O O . ALA A 1 238 ? -18.448 -14.914 -14.027 1.00 83.62 238 ALA A O 1
ATOM 1859 N N . SER A 1 239 ? -20.351 -15.816 -13.256 1.00 89.12 239 SER A N 1
ATOM 1860 C CA . SER A 1 239 ? -20.776 -14.598 -12.558 1.00 89.12 239 SER A CA 1
ATOM 1861 C C . SER A 1 239 ? -19.928 -14.394 -11.305 1.00 89.12 239 SER A C 1
ATOM 1863 O O . SER A 1 239 ? -20.071 -15.116 -10.310 1.00 89.12 239 SER A O 1
ATOM 1865 N N . VAL A 1 240 ? -19.047 -13.400 -11.376 1.00 94.50 240 VAL A N 1
ATOM 1866 C CA . VAL A 1 240 ? -18.144 -13.020 -10.291 1.00 94.50 240 VAL A CA 1
ATOM 1867 C C . VAL A 1 240 ? -18.887 -12.162 -9.280 1.00 94.50 240 VAL A C 1
ATOM 1869 O O . VAL A 1 240 ? -19.719 -11.327 -9.637 1.00 94.50 240 VAL A O 1
ATOM 1872 N N . TRP A 1 241 ? -18.587 -12.362 -8.008 1.00 96.00 241 TRP A N 1
ATOM 1873 C CA . TRP A 1 241 ? -19.139 -11.582 -6.918 1.00 96.00 241 TRP A CA 1
ATOM 1874 C C . TRP A 1 241 ? -18.049 -11.049 -6.004 1.00 96.00 241 TRP A C 1
ATOM 1876 O O . TRP A 1 241 ? -16.997 -11.667 -5.853 1.00 96.00 241 TRP A O 1
ATOM 1886 N N . LEU A 1 242 ? -18.353 -9.921 -5.370 1.00 97.44 242 LEU A N 1
ATOM 1887 C CA . LEU A 1 242 ? -17.566 -9.315 -4.311 1.00 97.44 242 LEU A CA 1
ATOM 1888 C C . LEU A 1 242 ? -18.421 -9.242 -3.045 1.00 97.44 242 LEU A C 1
ATOM 1890 O O . LEU A 1 242 ? -19.593 -8.863 -3.086 1.00 97.44 242 LEU A O 1
ATOM 1894 N N . GLN A 1 243 ? -17.831 -9.608 -1.922 1.00 97.56 243 GLN A N 1
ATOM 1895 C CA . GLN A 1 243 ? -18.405 -9.471 -0.591 1.00 97.56 243 GLN A CA 1
ATOM 1896 C C . GLN A 1 243 ? -17.341 -8.859 0.310 1.00 97.56 243 GLN A C 1
ATOM 1898 O O . GLN A 1 243 ? -16.148 -9.008 0.060 1.00 97.56 243 GLN A O 1
ATOM 1903 N N . GLY A 1 244 ? -17.742 -8.144 1.350 1.00 96.19 244 GLY A N 1
ATOM 1904 C CA . GLY A 1 244 ? -16.779 -7.654 2.314 1.00 96.19 244 GLY A CA 1
ATOM 1905 C C . GLY A 1 244 ? -17.382 -7.380 3.670 1.00 96.19 244 GLY A C 1
ATOM 1906 O O . GLY A 1 244 ? -18.587 -7.436 3.865 1.00 96.19 244 GLY A O 1
ATOM 1907 N N . LYS A 1 245 ? -16.538 -7.070 4.641 1.00 95.62 245 LYS A N 1
ATOM 1908 C CA . LYS A 1 245 ? -16.990 -6.649 5.960 1.00 95.62 245 LYS A CA 1
ATOM 1909 C C . LYS A 1 245 ? -16.057 -5.589 6.493 1.00 95.62 245 LYS A C 1
ATOM 1911 O O . LYS A 1 245 ? -14.861 -5.828 6.645 1.00 95.62 245 LYS A O 1
ATOM 1916 N N . ARG A 1 246 ? -16.631 -4.431 6.802 1.00 95.12 246 ARG A N 1
ATOM 1917 C CA . ARG A 1 246 ? -15.939 -3.312 7.433 1.00 95.12 246 ARG A CA 1
ATOM 1918 C C . ARG A 1 246 ? -16.185 -3.319 8.935 1.00 95.12 246 ARG A C 1
ATOM 1920 O O . ARG A 1 246 ? -17.327 -3.360 9.389 1.00 95.12 246 ARG A O 1
ATOM 1927 N N . THR A 1 247 ? -15.116 -3.207 9.708 1.00 95.12 247 THR A N 1
ATOM 1928 C CA . THR A 1 247 ? -15.173 -2.951 11.150 1.00 95.12 247 THR A CA 1
ATOM 1929 C C . THR A 1 247 ? -14.191 -1.855 11.513 1.00 95.12 247 THR A C 1
ATOM 1931 O O . THR A 1 247 ? -13.108 -1.791 10.942 1.00 95.12 247 THR A O 1
ATOM 1934 N N . SER A 1 248 ? -14.554 -0.995 12.459 1.00 93.88 248 SER A N 1
ATOM 1935 C CA . SER A 1 248 ? -13.699 0.105 12.903 1.00 93.88 248 SER A CA 1
ATOM 1936 C C . SER A 1 248 ? -13.653 0.179 14.418 1.00 93.88 248 SER A C 1
ATOM 1938 O O . SER A 1 248 ? -14.677 -0.002 15.081 1.00 93.88 248 SER A O 1
ATOM 1940 N N . ARG A 1 249 ? -12.490 0.520 14.965 1.00 93.56 249 ARG A N 1
ATOM 1941 C CA . ARG A 1 249 ? -12.315 0.834 16.380 1.00 93.56 249 ARG A CA 1
ATOM 1942 C C . ARG A 1 249 ? -11.425 2.057 16.556 1.00 93.56 249 ARG A C 1
ATOM 1944 O O . ARG A 1 249 ? -10.571 2.344 15.724 1.00 93.56 249 ARG A O 1
ATOM 1951 N N . ARG A 1 250 ? -11.622 2.752 17.674 1.00 94.62 250 ARG A N 1
ATOM 1952 C CA . ARG A 1 250 ? -10.737 3.821 18.139 1.00 94.62 250 ARG A CA 1
ATOM 1953 C C . ARG A 1 250 ? -10.150 3.448 19.488 1.00 94.62 250 ARG A C 1
ATOM 1955 O O . ARG A 1 250 ? -10.859 2.913 20.343 1.00 94.62 250 ARG A O 1
ATOM 1962 N N . CYS A 1 251 ? -8.871 3.728 19.664 1.00 95.00 251 CYS A N 1
ATOM 1963 C CA . CYS A 1 251 ? -8.151 3.550 20.917 1.00 95.00 251 CYS A CA 1
ATOM 1964 C C . CYS A 1 251 ? -7.090 4.642 21.084 1.00 95.00 251 CYS A C 1
ATOM 1966 O O . CYS A 1 251 ? -6.830 5.435 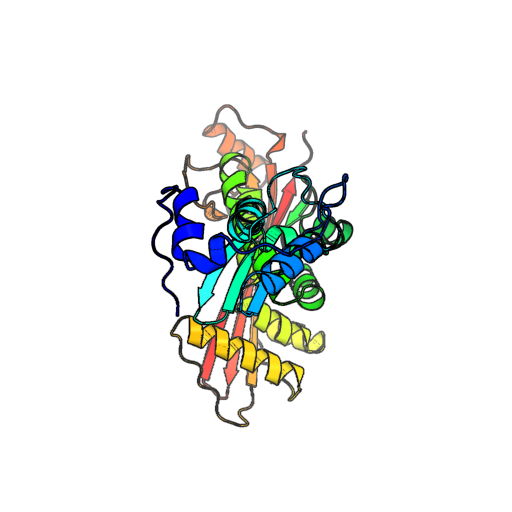20.178 1.00 95.00 251 CYS A O 1
ATOM 1968 N N . TRP A 1 252 ? -6.493 4.696 22.269 1.00 96.12 252 TRP A N 1
ATOM 1969 C CA . TRP A 1 252 ? -5.336 5.541 22.535 1.00 96.12 252 TRP A CA 1
ATOM 1970 C C . TRP A 1 252 ? -4.066 4.722 22.353 1.00 96.12 252 TRP A C 1
ATOM 1972 O O . TRP A 1 252 ? -4.035 3.537 22.685 1.00 96.12 252 TRP A O 1
ATOM 1982 N N . GLY A 1 253 ? -3.022 5.357 21.841 1.00 94.19 253 GLY A N 1
ATOM 1983 C CA . GLY A 1 253 ? -1.707 4.758 21.676 1.00 94.19 253 GLY A CA 1
ATOM 1984 C C . GLY A 1 253 ? -0.615 5.653 22.239 1.00 94.19 253 GLY A C 1
ATOM 1985 O O . GLY A 1 253 ? -0.797 6.861 22.402 1.00 94.19 253 GLY A O 1
ATOM 1986 N N . TYR A 1 254 ? 0.531 5.056 22.530 1.00 92.62 254 TYR A N 1
ATOM 1987 C CA . TYR A 1 254 ? 1.767 5.780 22.794 1.00 92.62 254 TYR A CA 1
ATOM 1988 C C . TYR A 1 254 ? 2.812 5.345 21.771 1.00 92.62 254 TYR A C 1
ATOM 1990 O O . TYR A 1 254 ? 3.063 4.153 21.601 1.00 92.62 254 TYR A O 1
ATOM 1998 N N . ASP A 1 255 ? 3.420 6.309 21.083 1.00 89.19 255 ASP A N 1
ATOM 1999 C CA . ASP A 1 255 ? 4.421 6.067 20.041 1.00 89.19 255 ASP A CA 1
ATOM 2000 C C . ASP A 1 255 ? 5.821 5.816 20.613 1.00 89.19 255 ASP A C 1
ATOM 2002 O O . ASP A 1 255 ? 6.795 6.524 20.345 1.00 89.19 255 ASP A O 1
ATOM 2006 N N . GLY A 1 256 ? 5.900 4.811 21.467 1.00 82.62 256 GLY A N 1
ATOM 2007 C CA . GLY A 1 256 ? 7.124 4.239 21.995 1.00 82.62 256 GLY A CA 1
ATOM 2008 C C . GLY A 1 256 ? 7.012 2.731 21.891 1.00 82.62 256 GLY A C 1
ATOM 2009 O O . GLY A 1 256 ? 5.914 2.177 21.956 1.00 82.62 256 GLY A O 1
ATOM 2010 N N . ALA A 1 257 ? 8.139 2.069 21.656 1.00 66.31 257 ALA A N 1
ATOM 2011 C CA . ALA A 1 257 ? 8.130 0.631 21.460 1.00 66.31 257 ALA A CA 1
ATOM 2012 C C . ALA A 1 257 ? 7.762 -0.060 22.780 1.00 66.31 257 ALA A C 1
ATOM 2014 O O . ALA A 1 257 ? 8.374 0.230 23.810 1.00 66.31 257 ALA A O 1
ATOM 2015 N N . SER A 1 258 ? 6.790 -0.980 22.753 1.00 63.50 258 SER A N 1
ATOM 2016 C CA . SER A 1 258 ? 6.478 -1.785 23.941 1.00 63.50 258 SER A CA 1
ATOM 2017 C C . SER A 1 258 ? 7.565 -2.815 24.258 1.00 63.50 258 SER A C 1
ATOM 2019 O O . SER A 1 258 ? 7.686 -3.256 25.401 1.00 63.50 258 SER A O 1
ATOM 2021 N N . LEU A 1 259 ? 8.390 -3.139 23.255 1.00 56.41 259 LEU A N 1
ATOM 2022 C CA . LEU A 1 259 ? 9.520 -4.058 23.307 1.00 56.41 259 LEU A CA 1
ATOM 2023 C C . LEU A 1 259 ? 10.713 -3.448 22.557 1.00 56.41 259 LEU A C 1
ATOM 2025 O O . LEU A 1 259 ? 10.547 -2.836 21.504 1.00 56.41 259 LEU A O 1
ATOM 2029 N N . GLN A 1 260 ? 11.931 -3.639 23.072 1.00 55.34 260 GLN A N 1
ATOM 2030 C CA . GLN A 1 260 ? 13.166 -3.349 22.335 1.00 55.34 260 GLN A CA 1
ATOM 2031 C C . GLN A 1 260 ? 13.369 -4.428 21.261 1.00 55.34 260 GLN A C 1
ATOM 2033 O O . GLN A 1 260 ? 14.165 -5.344 21.441 1.00 55.34 260 GLN A O 1
ATOM 2038 N N . PHE A 1 261 ? 12.592 -4.380 20.179 1.00 52.56 261 PHE A N 1
ATOM 2039 C CA . PHE A 1 261 ? 12.697 -5.349 19.090 1.00 52.56 261 PHE A CA 1
ATOM 2040 C C . PHE A 1 261 ? 13.500 -4.773 17.920 1.00 52.56 261 PHE A C 1
ATOM 2042 O O . PHE A 1 261 ? 13.234 -3.672 17.438 1.00 52.56 261 PHE A O 1
ATOM 2049 N N . GLU A 1 262 ? 14.475 -5.540 17.436 1.00 52.62 262 GLU A N 1
ATOM 2050 C CA . GLU A 1 262 ? 15.162 -5.291 16.167 1.00 52.62 262 GLU A CA 1
ATOM 2051 C C . GLU A 1 262 ? 14.379 -5.981 15.038 1.00 52.62 262 GLU A C 1
ATOM 2053 O O . GLU A 1 262 ? 14.818 -6.974 14.469 1.00 52.62 262 GLU A O 1
ATOM 2058 N N . GLY A 1 263 ? 13.156 -5.523 14.768 1.00 58.25 263 GLY A N 1
ATOM 2059 C CA . GLY A 1 263 ? 12.273 -6.166 13.792 1.00 58.25 263 GLY A CA 1
ATOM 2060 C C . GLY A 1 263 ? 11.073 -5.306 13.418 1.00 58.25 263 GLY A C 1
ATOM 2061 O O . GLY A 1 263 ? 11.021 -4.134 13.769 1.00 58.25 263 GLY A O 1
ATOM 2062 N N . PHE A 1 264 ? 10.124 -5.882 12.683 1.00 59.34 264 PHE A N 1
ATOM 2063 C CA . PHE A 1 264 ? 8.894 -5.210 12.253 1.00 59.34 264 PHE A CA 1
ATOM 2064 C C . PHE A 1 264 ? 8.031 -4.825 13.460 1.00 59.34 264 PHE A C 1
ATOM 2066 O O . PHE A 1 264 ? 7.765 -5.681 14.300 1.00 59.34 264 PHE A O 1
ATOM 2073 N N . ALA A 1 265 ? 7.577 -3.570 13.534 1.00 67.12 265 ALA A N 1
ATOM 2074 C CA . ALA A 1 265 ? 6.579 -3.164 14.518 1.00 67.12 265 ALA A CA 1
ATOM 2075 C C . ALA A 1 265 ? 5.183 -3.383 13.941 1.00 67.12 265 ALA A C 1
ATOM 2077 O O . ALA A 1 265 ? 4.838 -2.825 12.899 1.00 67.12 265 ALA A O 1
ATOM 2078 N N . ARG A 1 266 ? 4.375 -4.172 14.638 1.00 77.12 266 ARG A N 1
ATOM 2079 C CA . ARG A 1 266 ? 2.944 -4.299 14.389 1.00 77.12 266 ARG A CA 1
ATOM 2080 C C . ARG A 1 266 ? 2.179 -3.379 15.325 1.00 77.12 266 ARG A C 1
ATOM 2082 O O . ARG A 1 266 ? 2.705 -2.900 16.330 1.00 77.12 266 ARG A O 1
ATOM 2089 N N . LEU A 1 267 ? 0.912 -3.131 15.008 1.00 81.19 267 LEU A N 1
ATOM 2090 C CA . LEU A 1 267 ? 0.077 -2.272 15.845 1.00 81.19 267 LEU A CA 1
ATOM 2091 C C . LEU A 1 267 ? -0.038 -2.834 17.271 1.00 81.19 267 LEU A C 1
ATOM 2093 O O . LEU A 1 267 ? 0.007 -2.081 18.239 1.00 81.19 267 LEU A O 1
ATOM 2097 N N . GLU A 1 268 ? -0.123 -4.157 17.402 1.00 80.44 268 GLU A N 1
ATOM 2098 C CA . GLU A 1 268 ? -0.110 -4.873 18.679 1.00 80.44 268 GLU A CA 1
ATOM 2099 C C . GLU A 1 268 ? 1.199 -4.743 19.478 1.00 80.44 268 GLU A C 1
ATOM 2101 O O . GLU A 1 268 ? 1.173 -4.939 20.692 1.00 80.44 268 GLU A O 1
ATOM 2106 N N . ASP A 1 269 ? 2.308 -4.361 18.837 1.00 78.50 269 ASP A N 1
ATOM 2107 C CA . ASP A 1 269 ? 3.608 -4.151 19.488 1.00 78.50 269 ASP A CA 1
ATOM 2108 C C . ASP A 1 269 ? 3.750 -2.732 20.064 1.00 78.50 269 ASP A C 1
ATOM 2110 O O . ASP A 1 269 ? 4.760 -2.394 20.693 1.00 78.50 269 ASP A O 1
ATOM 2114 N N . MET A 1 270 ? 2.747 -1.875 19.870 1.00 86.81 270 MET A N 1
ATOM 2115 C CA . MET A 1 270 ? 2.662 -0.566 20.507 1.00 86.81 270 MET A CA 1
ATOM 2116 C C . MET A 1 270 ? 1.951 -0.661 21.856 1.00 86.81 270 MET A C 1
ATOM 2118 O O . MET A 1 270 ? 1.080 -1.504 22.076 1.00 86.81 270 MET A O 1
ATOM 2122 N N . TRP A 1 271 ? 2.244 0.271 22.763 1.00 90.19 271 TRP A N 1
ATOM 2123 C CA . TRP A 1 271 ? 1.372 0.440 23.920 1.00 90.19 271 TRP A CA 1
ATOM 2124 C C . TRP A 1 271 ? 0.045 1.043 23.476 1.00 90.19 271 TRP A C 1
ATOM 2126 O O . TRP A 1 271 ? -0.009 2.180 23.003 1.00 90.19 271 TRP A O 1
ATOM 2136 N N . LEU A 1 272 ? -1.025 0.277 23.669 1.00 92.62 272 LEU A N 1
ATOM 2137 C CA . LEU A 1 272 ? -2.388 0.667 23.343 1.00 92.62 272 LEU A CA 1
ATOM 2138 C C . LEU A 1 272 ? -3.279 0.642 24.585 1.00 92.62 272 LEU A C 1
ATOM 2140 O O . LEU A 1 272 ? -3.065 -0.113 25.546 1.00 92.62 272 LEU A O 1
ATOM 2144 N N . SER A 1 273 ? -4.316 1.470 24.555 1.00 93.06 273 SER A N 1
ATOM 2145 C CA . SER A 1 273 ? -5.381 1.419 25.539 1.00 93.06 273 SER A CA 1
ATOM 2146 C C . SER A 1 273 ? -6.210 0.151 25.361 1.00 93.06 273 SER A C 1
ATOM 2148 O O . SER A 1 273 ? -6.480 -0.306 24.248 1.00 93.06 273 SER A O 1
ATOM 2150 N N . THR A 1 274 ? -6.675 -0.394 26.474 1.00 91.00 274 THR A N 1
ATOM 2151 C CA . THR A 1 274 ? -7.666 -1.469 26.481 1.00 91.00 274 THR A CA 1
ATOM 2152 C C . THR A 1 274 ? -9.019 -0.964 25.950 1.00 91.00 274 THR A C 1
ATOM 2154 O O . THR A 1 274 ? -9.256 0.251 25.896 1.00 91.00 274 THR A O 1
ATOM 2157 N N . PRO A 1 275 ? -9.929 -1.856 25.507 1.00 89.25 275 PRO A N 1
ATOM 2158 C CA . PRO A 1 275 ? -11.230 -1.439 24.992 1.00 89.25 275 PRO A CA 1
ATOM 2159 C C . PRO A 1 275 ? -11.986 -0.558 25.996 1.00 89.25 275 PRO A C 1
ATOM 2161 O O . PRO A 1 275 ? -12.175 -0.949 27.144 1.00 89.25 275 PRO A O 1
ATOM 2164 N N . LYS A 1 276 ? -12.463 0.610 25.540 1.00 89.06 276 LYS A N 1
ATOM 2165 C CA . LYS A 1 276 ? -13.210 1.610 26.335 1.00 89.06 276 LYS A CA 1
ATOM 2166 C C . LYS A 1 276 ? -12.413 2.303 27.455 1.00 89.06 276 LYS A C 1
ATOM 2168 O O . LYS A 1 276 ? -13.003 3.054 28.229 1.00 89.06 276 LYS A O 1
ATOM 2173 N N . GLU A 1 277 ? -11.100 2.099 27.546 1.00 93.81 277 GLU A N 1
ATOM 2174 C CA . GLU A 1 277 ? -10.248 2.824 28.493 1.00 93.81 277 GLU A CA 1
ATOM 2175 C C . GLU A 1 277 ? -10.151 4.309 28.108 1.00 93.81 277 GLU A C 1
ATOM 2177 O O . GLU A 1 277 ? -9.953 4.664 26.943 1.00 93.81 277 GLU A O 1
ATOM 2182 N N . SER A 1 278 ? -10.316 5.196 29.092 1.00 95.44 278 SER A N 1
ATOM 2183 C CA . SER A 1 278 ? -10.149 6.635 28.880 1.00 95.44 278 SER A CA 1
ATOM 2184 C C . SER A 1 278 ? -8.673 6.987 28.698 1.00 95.44 278 SER A C 1
ATOM 2186 O O . SER A 1 278 ? -7.798 6.296 29.220 1.00 95.44 278 SER A O 1
ATOM 2188 N N . LEU A 1 279 ? -8.383 8.104 28.023 1.00 94.62 279 LEU A N 1
ATOM 2189 C CA . LEU A 1 279 ? -7.008 8.583 27.853 1.00 94.62 279 LEU A CA 1
ATOM 2190 C C . LEU A 1 279 ? -6.295 8.738 29.205 1.00 94.62 279 LEU A C 1
ATOM 2192 O O . LEU A 1 279 ? -5.189 8.240 29.379 1.00 94.62 279 LEU A O 1
ATOM 2196 N N . ALA A 1 280 ? -6.954 9.357 30.190 1.00 94.31 280 ALA A N 1
ATOM 2197 C CA . ALA A 1 280 ? -6.391 9.537 31.527 1.00 94.31 280 ALA A CA 1
ATOM 2198 C C . ALA A 1 280 ? -6.112 8.196 32.234 1.00 94.31 280 ALA A C 1
ATOM 2200 O O . ALA A 1 280 ? -5.094 8.057 32.912 1.00 94.31 280 ALA A O 1
ATOM 2201 N N . GLY A 1 281 ? -6.992 7.202 32.061 1.00 95.12 281 GLY A N 1
ATOM 2202 C CA . GLY A 1 281 ? -6.789 5.849 32.583 1.00 95.12 281 GLY A CA 1
ATOM 2203 C C . GLY A 1 281 ? -5.579 5.170 31.946 1.00 95.12 281 GLY A C 1
ATOM 2204 O O . GLY A 1 281 ? -4.704 4.679 32.660 1.00 95.12 281 GLY A O 1
ATOM 2205 N N . PHE A 1 282 ? -5.482 5.250 30.619 1.00 95.00 282 PHE A N 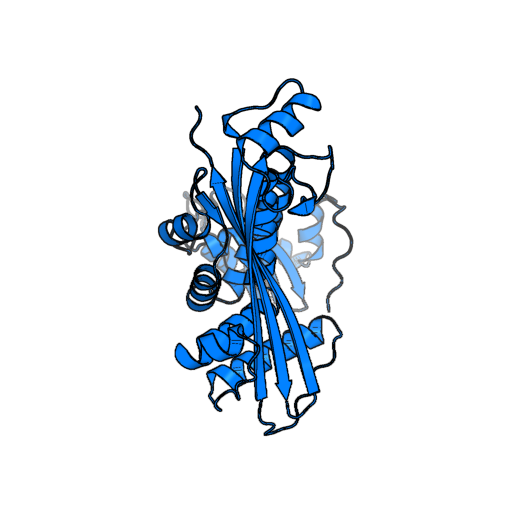1
ATOM 2206 C CA . PHE A 1 282 ? -4.368 4.708 29.850 1.00 95.00 282 PHE A CA 1
ATOM 2207 C C . PHE A 1 282 ? -3.029 5.350 30.230 1.00 95.00 282 PHE A C 1
ATOM 2209 O O . PHE A 1 282 ? -2.073 4.643 30.551 1.00 95.00 282 PHE A O 1
ATOM 2216 N N . GLN A 1 283 ? -2.972 6.683 30.279 1.00 93.25 283 GLN A N 1
ATOM 2217 C CA . GLN A 1 283 ? -1.782 7.424 30.694 1.00 93.25 283 GLN A CA 1
ATOM 2218 C C . GLN A 1 283 ? -1.368 7.072 32.126 1.00 93.25 283 GLN A C 1
ATOM 2220 O O . GLN A 1 283 ? -0.189 6.849 32.392 1.00 93.25 283 GLN A O 1
ATOM 2225 N N . LYS A 1 284 ? -2.329 6.979 33.056 1.00 92.94 284 LYS A N 1
ATOM 2226 C CA . LYS A 1 284 ? -2.060 6.571 34.441 1.00 92.94 284 LYS A CA 1
ATOM 2227 C C . LYS A 1 284 ? -1.466 5.164 34.498 1.00 92.94 284 LYS A C 1
ATOM 2229 O O . LYS A 1 284 ? -0.465 4.974 35.182 1.00 92.94 284 LYS A O 1
ATOM 2234 N N . ARG A 1 285 ? -2.049 4.201 33.777 1.00 92.00 285 ARG A N 1
ATOM 2235 C CA . ARG A 1 285 ? -1.566 2.814 33.716 1.00 92.00 285 ARG A CA 1
ATOM 2236 C C . ARG A 1 285 ? -0.144 2.736 33.165 1.00 92.00 285 ARG A C 1
ATOM 2238 O O . ARG A 1 285 ? 0.702 2.086 33.762 1.00 92.00 285 ARG A O 1
ATOM 2245 N N . LEU A 1 286 ? 0.141 3.437 32.070 1.00 91.06 286 LEU A N 1
ATOM 2246 C CA . LEU A 1 286 ? 1.483 3.473 31.489 1.00 91.06 286 LEU A CA 1
ATOM 2247 C C . LEU A 1 286 ? 2.511 4.120 32.427 1.00 91.06 286 LEU A C 1
ATOM 2249 O O . LEU A 1 286 ? 3.584 3.556 32.626 1.00 91.06 286 LEU A O 1
ATOM 2253 N N . ARG A 1 287 ? 2.173 5.245 33.071 1.00 91.12 287 ARG A N 1
ATOM 2254 C CA . ARG A 1 287 ? 3.059 5.922 34.040 1.00 91.12 287 ARG A CA 1
ATOM 2255 C C . ARG A 1 287 ? 3.327 5.098 35.307 1.00 91.12 287 ARG A C 1
ATOM 2257 O O . ARG A 1 287 ? 4.336 5.307 35.970 1.00 91.12 287 ARG A O 1
ATOM 2264 N N . GLN A 1 288 ? 2.449 4.155 35.659 1.00 90.12 288 GLN A N 1
ATOM 2265 C CA . GLN A 1 288 ? 2.701 3.219 36.765 1.00 90.12 288 GLN A CA 1
ATOM 2266 C C . GLN A 1 288 ? 3.827 2.228 36.442 1.00 90.12 288 GLN A C 1
ATOM 2268 O O . GLN A 1 288 ? 4.524 1.785 37.354 1.00 90.12 288 GLN A O 1
ATOM 2273 N N . THR A 1 289 ? 4.010 1.890 35.165 1.00 84.19 289 THR A N 1
ATOM 2274 C CA . THR A 1 289 ? 5.015 0.920 34.708 1.00 84.19 289 THR A CA 1
ATOM 2275 C C . THR A 1 289 ? 6.276 1.597 34.159 1.00 84.19 289 THR A C 1
ATOM 2277 O O . THR A 1 289 ? 7.363 1.035 34.269 1.00 84.19 289 THR A O 1
ATOM 2280 N N . HIS A 1 290 ? 6.167 2.822 33.634 1.00 85.56 290 HIS A N 1
ATOM 2281 C CA . HIS A 1 290 ? 7.257 3.555 32.985 1.00 85.56 290 HIS A CA 1
ATOM 2282 C C . HIS A 1 290 ? 7.408 4.959 33.582 1.00 85.56 290 HIS A C 1
ATOM 2284 O O . HIS A 1 290 ? 6.453 5.731 33.621 1.00 85.56 290 HIS A O 1
ATOM 2290 N N . ARG A 1 291 ? 8.616 5.294 34.055 1.00 71.69 291 ARG A N 1
ATOM 2291 C CA . ARG A 1 291 ? 8.871 6.523 34.833 1.00 71.69 291 ARG A CA 1
ATOM 2292 C C . ARG A 1 291 ? 9.106 7.780 33.988 1.00 71.69 291 ARG A C 1
ATOM 2294 O O . ARG A 1 291 ? 8.954 8.875 34.513 1.00 71.69 291 ARG A O 1
ATOM 2301 N N . GLU A 1 292 ? 9.431 7.630 32.706 1.00 80.88 292 GLU A N 1
ATOM 2302 C CA . GLU A 1 292 ? 9.760 8.735 31.797 1.00 80.88 292 GLU A CA 1
ATOM 2303 C C . GLU A 1 292 ? 9.048 8.521 30.458 1.00 80.88 292 GLU A C 1
ATOM 2305 O O . GLU A 1 292 ? 9.543 7.828 29.568 1.00 80.88 292 GLU A O 1
ATOM 2310 N N . LEU A 1 293 ? 7.838 9.070 30.344 1.00 87.12 293 LEU A N 1
ATOM 2311 C CA . LEU A 1 293 ? 7.065 9.071 29.105 1.00 87.12 293 LEU A CA 1
ATOM 2312 C C . LEU A 1 293 ? 7.053 10.487 28.531 1.00 87.12 293 LEU A C 1
ATOM 2314 O O . LEU A 1 293 ? 6.786 11.454 29.237 1.00 87.12 293 LEU A O 1
ATOM 2318 N N . ASP A 1 294 ? 7.357 10.589 27.246 1.00 87.94 294 ASP A N 1
ATOM 2319 C CA . ASP A 1 294 ? 7.361 11.820 26.469 1.00 87.94 294 ASP A CA 1
ATOM 2320 C C . ASP A 1 294 ? 5.924 12.175 26.067 1.00 87.94 294 ASP A C 1
ATOM 2322 O O . ASP A 1 294 ? 5.269 11.457 25.306 1.00 87.94 294 ASP A O 1
ATOM 2326 N N . GLU A 1 295 ? 5.428 13.301 26.576 1.00 87.56 295 GLU A N 1
ATOM 2327 C CA . GLU A 1 295 ? 4.055 13.760 26.351 1.00 87.56 295 GLU A CA 1
ATOM 2328 C C . GLU A 1 295 ? 3.756 14.086 24.876 1.00 87.56 295 GLU A C 1
ATOM 2330 O O . GLU A 1 295 ? 2.595 14.104 24.472 1.00 87.56 295 GLU A O 1
ATOM 2335 N N . SER A 1 296 ? 4.775 14.274 24.031 1.00 88.06 296 SER A N 1
ATOM 2336 C CA . SER A 1 296 ? 4.578 14.467 22.588 1.00 88.06 296 SER A CA 1
ATOM 2337 C C . SER A 1 296 ? 4.237 13.169 21.841 1.00 88.06 296 SER A C 1
ATOM 2339 O O . SER A 1 296 ? 3.839 13.196 20.671 1.00 88.06 296 SER A O 1
ATOM 2341 N N . ARG A 1 297 ? 4.373 12.007 22.498 1.00 90.50 297 ARG A N 1
ATOM 2342 C CA . ARG A 1 297 ? 4.223 10.694 21.859 1.00 90.50 297 ARG A CA 1
ATOM 2343 C C . ARG A 1 297 ? 2.825 10.097 21.939 1.00 90.50 297 ARG A C 1
ATOM 2345 O O . ARG A 1 297 ? 2.592 9.055 21.325 1.00 90.50 297 ARG A O 1
ATOM 2352 N N . TRP A 1 298 ? 1.888 10.738 22.629 1.00 94.00 298 TRP A N 1
ATOM 2353 C CA . TRP A 1 298 ? 0.512 10.252 22.706 1.00 94.00 298 TRP A CA 1
ATOM 2354 C C . TRP A 1 298 ? -0.222 10.372 21.369 1.00 94.00 298 TRP A C 1
ATOM 2356 O O . TRP A 1 298 ? -0.092 11.359 20.640 1.00 94.00 298 TRP A O 1
ATOM 2366 N N . LEU A 1 299 ? -1.022 9.354 21.064 1.00 95.62 299 LEU A N 1
ATOM 2367 C CA . LEU A 1 299 ? -1.761 9.214 19.818 1.00 95.62 299 LEU A CA 1
ATOM 2368 C C . LEU A 1 299 ? -3.225 8.853 20.086 1.00 95.62 299 LEU A C 1
ATOM 2370 O O . LEU A 1 299 ? -3.535 8.025 20.944 1.00 95.62 299 LEU A O 1
ATOM 2374 N N . GLU A 1 300 ? -4.123 9.410 19.283 1.00 96.62 300 GLU A N 1
ATOM 2375 C CA . GLU A 1 300 ? -5.366 8.737 18.917 1.00 96.62 300 GLU A CA 1
ATOM 2376 C C . GLU A 1 300 ? -5.071 7.783 17.756 1.00 96.62 300 GLU A C 1
ATOM 2378 O O . GLU A 1 300 ? -4.411 8.160 16.783 1.00 96.62 300 GLU A O 1
ATOM 2383 N N . VAL A 1 301 ? -5.564 6.553 17.869 1.00 96.44 301 VAL A N 1
ATOM 2384 C CA . VAL A 1 301 ? -5.434 5.511 16.854 1.00 96.44 301 VAL A CA 1
ATOM 2385 C C . VAL A 1 301 ? -6.828 5.116 16.391 1.00 96.44 301 VAL A C 1
ATOM 2387 O O . VAL A 1 301 ? -7.663 4.681 17.186 1.00 96.44 301 VAL A O 1
ATOM 2390 N N . GLU A 1 302 ? -7.080 5.246 15.096 1.00 96.25 302 GLU A N 1
ATOM 2391 C CA . GLU A 1 302 ? -8.260 4.694 14.445 1.00 96.25 302 GLU A CA 1
ATOM 2392 C C . GLU A 1 302 ? -7.829 3.522 13.568 1.00 96.25 302 GLU A C 1
ATOM 2394 O O . GLU A 1 302 ? -7.048 3.685 12.634 1.00 96.25 302 GLU A O 1
ATOM 2399 N N . GLU A 1 303 ? -8.343 2.338 13.880 1.00 93.75 303 GLU A N 1
ATOM 2400 C CA . GLU A 1 303 ? -8.116 1.133 13.097 1.00 93.75 303 GLU A CA 1
ATOM 2401 C C . GLU A 1 303 ? -9.406 0.740 12.395 1.00 93.75 303 GLU A C 1
ATOM 2403 O O . GLU A 1 303 ? -10.462 0.580 13.011 1.00 93.75 303 GLU A O 1
ATOM 2408 N N . GLU A 1 304 ? -9.295 0.534 11.098 1.00 94.81 304 GLU A N 1
ATOM 2409 C CA . GLU A 1 304 ? -10.342 0.022 10.247 1.00 94.81 304 GLU A CA 1
ATOM 2410 C C . GLU A 1 304 ? -9.856 -1.254 9.575 1.00 94.81 304 GLU A C 1
ATOM 2412 O O . GLU A 1 304 ? -8.815 -1.285 8.930 1.00 94.81 304 GLU A O 1
ATOM 2417 N N . GLN A 1 305 ? -10.630 -2.316 9.727 1.00 94.38 305 GLN A N 1
ATOM 2418 C CA . GLN A 1 305 ? -10.381 -3.600 9.099 1.00 94.38 305 GLN A CA 1
ATOM 2419 C C . GLN A 1 305 ? -11.456 -3.848 8.053 1.00 94.38 305 GLN A C 1
ATOM 2421 O O . GLN A 1 305 ? -12.652 -3.730 8.342 1.00 94.38 305 GLN A O 1
ATOM 2426 N N . ILE A 1 306 ? -11.025 -4.187 6.843 1.00 95.00 306 ILE A N 1
ATOM 2427 C CA . ILE A 1 306 ? -11.899 -4.486 5.717 1.00 95.00 306 ILE A CA 1
ATOM 2428 C C . ILE A 1 306 ? -11.482 -5.836 5.154 1.00 95.00 306 ILE A C 1
ATOM 2430 O O . ILE A 1 306 ? -10.462 -5.937 4.481 1.00 95.00 306 ILE A O 1
ATOM 2434 N N . SER A 1 307 ? -12.268 -6.871 5.434 1.00 95.56 307 SER A N 1
ATOM 2435 C CA . SER A 1 307 ? -12.146 -8.140 4.712 1.00 95.56 307 SER A CA 1
ATOM 2436 C C . SER A 1 307 ? -12.898 -8.005 3.393 1.00 95.56 307 SER A C 1
ATOM 2438 O O . SER A 1 307 ? -14.035 -7.527 3.386 1.00 95.56 307 SER A O 1
ATOM 2440 N N . LEU A 1 308 ? -12.248 -8.351 2.286 1.00 96.69 308 LEU A N 1
ATOM 2441 C CA . LEU A 1 308 ? -12.828 -8.396 0.949 1.00 96.69 308 LEU A CA 1
ATOM 2442 C C . LEU A 1 308 ? -12.632 -9.795 0.379 1.00 96.69 308 LEU A C 1
ATOM 2444 O O . LEU A 1 308 ? -11.519 -10.315 0.355 1.00 96.69 308 LEU A O 1
ATOM 2448 N N . GLN A 1 309 ? -13.722 -10.353 -0.128 1.00 95.88 309 GLN A N 1
ATOM 2449 C CA . GLN A 1 309 ? -13.795 -11.687 -0.692 1.00 95.88 309 GLN A CA 1
ATOM 2450 C C . GLN A 1 309 ? -14.300 -11.613 -2.125 1.00 95.88 309 GLN A C 1
ATOM 2452 O O . GLN A 1 309 ? -15.349 -11.023 -2.401 1.00 95.88 309 GLN A O 1
ATOM 2457 N N . LEU A 1 310 ? -13.551 -12.225 -3.033 1.00 95.38 310 LEU A N 1
ATOM 2458 C CA . LEU A 1 310 ? -13.915 -12.404 -4.428 1.00 95.38 310 LEU A CA 1
ATOM 2459 C C . LEU A 1 310 ? -14.235 -13.872 -4.672 1.00 95.38 310 LEU A C 1
ATOM 2461 O O . LEU A 1 310 ? -13.459 -14.751 -4.291 1.00 95.38 310 LEU A O 1
ATOM 2465 N N . GLY A 1 311 ? -15.317 -14.146 -5.390 1.00 94.25 311 GLY A N 1
ATOM 2466 C CA . GLY A 1 311 ? -15.622 -15.511 -5.790 1.00 94.25 311 GLY A CA 1
ATOM 2467 C C . GLY A 1 311 ? -16.491 -15.623 -7.030 1.00 94.25 311 GLY A C 1
ATOM 2468 O O . GLY A 1 311 ? -16.875 -14.633 -7.651 1.00 94.25 311 GLY A O 1
ATOM 2469 N N . ALA A 1 312 ? -16.822 -16.864 -7.376 1.00 91.69 312 ALA A N 1
ATOM 2470 C CA . ALA A 1 312 ? -17.699 -17.218 -8.484 1.00 91.69 312 ALA A CA 1
ATOM 2471 C C . ALA A 1 312 ? -18.608 -18.391 -8.093 1.00 91.69 312 ALA A C 1
ATOM 2473 O O . ALA A 1 312 ? -18.168 -19.365 -7.485 1.00 91.69 312 ALA A O 1
ATOM 2474 N N . GLY A 1 313 ? -19.906 -18.309 -8.405 1.00 85.94 313 GLY A N 1
ATOM 2475 C CA . GLY A 1 313 ? -20.861 -19.328 -7.943 1.00 85.94 313 GLY A CA 1
ATOM 2476 C C . GLY A 1 313 ? -20.845 -19.448 -6.413 1.00 85.94 313 GLY A C 1
ATOM 2477 O O . GLY A 1 313 ? -20.994 -18.441 -5.734 1.00 85.94 313 GLY A O 1
ATOM 2478 N N . GLN A 1 314 ? -20.650 -20.638 -5.848 1.00 85.00 314 GLN A N 1
ATOM 2479 C CA . GLN A 1 314 ? -20.501 -20.819 -4.390 1.00 85.00 314 GLN A CA 1
ATOM 2480 C C . GLN A 1 314 ? -19.036 -20.830 -3.917 1.00 85.00 314 GLN A C 1
ATOM 2482 O O . GLN A 1 314 ? -18.785 -20.966 -2.725 1.00 85.00 314 GLN A O 1
ATOM 2487 N N . LYS A 1 315 ? -18.071 -20.705 -4.836 1.00 88.00 315 LYS A N 1
ATOM 2488 C CA . LYS A 1 315 ? -16.641 -20.812 -4.545 1.00 88.00 315 LYS A CA 1
ATOM 2489 C C . LYS A 1 315 ? -16.041 -19.434 -4.279 1.00 88.00 315 LYS A C 1
ATOM 2491 O O . LYS A 1 315 ? -16.225 -18.512 -5.075 1.00 88.00 315 LYS A O 1
ATOM 2496 N N . GLU A 1 316 ? -15.311 -19.321 -3.179 1.00 91.31 316 GLU A N 1
ATOM 2497 C CA . GLU A 1 316 ? -14.387 -18.217 -2.923 1.00 91.31 316 GLU A CA 1
ATOM 2498 C C . GLU A 1 316 ? -13.076 -18.464 -3.683 1.00 91.31 316 GLU A C 1
ATOM 2500 O O . GLU A 1 316 ? -12.609 -19.599 -3.781 1.00 91.31 316 GLU A O 1
ATOM 2505 N N . ILE A 1 317 ? -12.517 -17.404 -4.259 1.00 90.00 317 ILE A N 1
ATOM 2506 C CA . ILE A 1 317 ? -11.260 -17.434 -5.019 1.00 90.00 317 ILE A CA 1
ATOM 2507 C C . ILE A 1 317 ? -10.178 -16.674 -4.253 1.00 90.00 317 ILE A C 1
ATOM 2509 O O . ILE A 1 317 ? -9.032 -17.109 -4.206 1.00 90.00 317 ILE A O 1
ATOM 2513 N N . VAL A 1 318 ? -10.537 -15.534 -3.659 1.00 91.25 318 VAL A N 1
ATOM 2514 C CA . VAL A 1 318 ? -9.608 -14.672 -2.927 1.00 91.25 318 VAL A CA 1
ATOM 2515 C C . VAL A 1 318 ? -10.293 -14.130 -1.684 1.00 91.25 318 VAL A C 1
ATOM 2517 O O . VAL A 1 318 ? -11.372 -13.561 -1.804 1.00 91.25 318 VAL A O 1
ATOM 2520 N N . ASP A 1 319 ? -9.623 -14.214 -0.538 1.00 92.06 319 ASP A N 1
ATOM 2521 C CA . ASP A 1 319 ? -9.958 -13.483 0.688 1.00 92.06 319 ASP A CA 1
ATOM 2522 C C . ASP A 1 319 ? -8.749 -12.643 1.101 1.00 92.06 319 ASP A C 1
ATOM 2524 O O . ASP A 1 319 ? -7.620 -13.141 1.147 1.00 92.06 319 ASP A O 1
ATOM 2528 N N . GLN A 1 320 ? -8.963 -11.350 1.334 1.00 93.19 320 GLN A N 1
ATOM 2529 C CA . GLN A 1 320 ? -7.929 -10.423 1.777 1.00 93.19 320 GLN A CA 1
ATOM 2530 C C . GLN A 1 320 ? -8.445 -9.541 2.902 1.00 93.19 320 GLN A C 1
ATOM 2532 O O . GLN A 1 320 ? -9.498 -8.912 2.794 1.00 93.19 320 GLN A O 1
ATOM 2537 N N . LEU A 1 321 ? -7.633 -9.420 3.948 1.00 92.69 321 LEU A N 1
ATOM 2538 C CA . LEU A 1 321 ? -7.842 -8.469 5.027 1.00 92.69 321 LEU A CA 1
ATOM 2539 C C . LEU A 1 321 ? -6.996 -7.220 4.783 1.00 92.69 321 LEU A C 1
ATOM 2541 O O . LEU A 1 321 ? -5.775 -7.270 4.849 1.00 92.69 321 LEU A O 1
ATOM 2545 N N . LEU A 1 322 ? -7.651 -6.083 4.581 1.00 92.56 322 LEU A N 1
ATOM 2546 C CA . LEU A 1 322 ? -7.012 -4.774 4.576 1.00 92.56 322 LEU A CA 1
ATOM 2547 C C . LEU A 1 322 ? -7.101 -4.166 5.969 1.00 92.56 322 LEU A C 1
ATOM 2549 O O . LEU A 1 322 ? -8.197 -3.933 6.486 1.00 92.56 322 LEU A O 1
ATOM 2553 N N . ARG A 1 323 ? -5.946 -3.886 6.569 1.00 91.44 323 ARG A N 1
ATOM 2554 C CA . ARG A 1 323 ? -5.846 -3.109 7.805 1.00 91.44 323 ARG A CA 1
ATOM 2555 C C . ARG A 1 323 ? -5.529 -1.675 7.422 1.00 91.44 323 ARG A C 1
ATOM 2557 O O . ARG A 1 323 ? -4.553 -1.428 6.740 1.00 91.44 323 ARG A O 1
ATOM 2564 N N . LEU A 1 324 ? -6.367 -0.730 7.816 1.00 93.38 324 LEU A N 1
ATOM 2565 C CA . LEU A 1 324 ? -6.204 0.692 7.546 1.00 93.38 324 LEU A CA 1
ATOM 2566 C C . LEU A 1 324 ? -6.069 1.389 8.892 1.00 93.38 324 LEU A C 1
ATOM 2568 O O . LEU A 1 324 ? -7.036 1.490 9.647 1.00 93.38 324 LEU A O 1
ATOM 2572 N N . VAL A 1 325 ? -4.858 1.834 9.211 1.00 93.81 325 VAL A N 1
ATOM 2573 C CA . VAL A 1 325 ? -4.566 2.460 10.502 1.00 93.81 325 VAL A CA 1
ATOM 2574 C C . VAL A 1 325 ? -4.294 3.940 10.299 1.00 93.81 325 VAL A C 1
ATOM 2576 O O . VAL A 1 325 ? -3.569 4.338 9.382 1.00 93.81 325 VAL A O 1
ATOM 2579 N N . ARG A 1 326 ? -4.900 4.761 11.154 1.00 96.06 326 ARG A N 1
ATOM 2580 C CA . 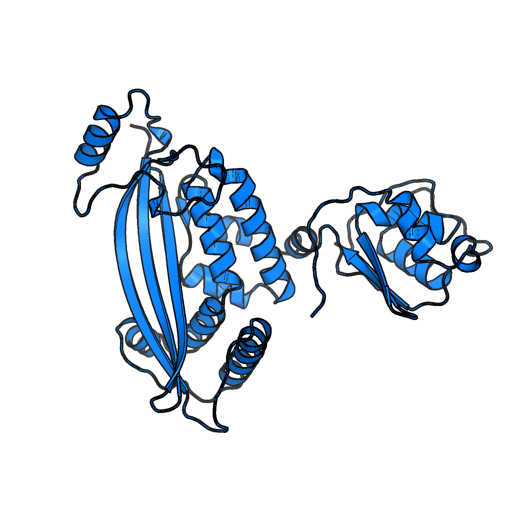ARG A 1 326 ? -4.750 6.212 11.171 1.00 96.06 326 ARG A CA 1
ATOM 2581 C C . ARG A 1 326 ? -4.329 6.673 12.548 1.00 96.06 326 ARG A C 1
ATOM 2583 O O . ARG A 1 326 ? -4.873 6.238 13.559 1.00 96.06 326 ARG A O 1
ATOM 2590 N N . PHE A 1 327 ? -3.368 7.578 12.559 1.00 96.56 327 PHE A N 1
ATOM 2591 C CA . PHE A 1 327 ? -2.726 8.092 13.748 1.00 96.56 327 PHE A CA 1
ATOM 2592 C C . PHE A 1 327 ? -2.871 9.605 13.782 1.00 96.56 327 PHE A C 1
ATOM 2594 O O . PHE A 1 327 ? -2.609 10.295 12.794 1.00 96.56 327 PHE A O 1
ATOM 2601 N N . ARG A 1 328 ? -3.253 10.125 14.945 1.00 96.81 328 ARG A N 1
ATOM 2602 C CA . ARG A 1 328 ? -3.301 11.560 15.213 1.00 96.81 328 ARG A CA 1
ATOM 2603 C C . ARG A 1 328 ? -2.603 11.848 16.530 1.00 96.81 328 ARG A C 1
ATOM 2605 O O . ARG A 1 328 ? -3.009 11.333 17.567 1.00 96.81 328 ARG A O 1
ATOM 2612 N N . ARG A 1 329 ? -1.561 12.673 16.496 1.00 94.56 329 ARG A N 1
ATOM 2613 C CA . ARG A 1 329 ? -0.869 13.162 17.693 1.00 94.56 329 ARG A CA 1
ATOM 2614 C C . ARG A 1 329 ? -1.826 13.958 18.558 1.00 94.56 329 ARG A C 1
ATOM 2616 O O . ARG A 1 329 ? -2.614 14.765 18.057 1.00 94.56 329 ARG A O 1
ATOM 2623 N N . LEU A 1 330 ? -1.748 13.722 19.861 1.00 92.69 330 LEU A N 1
ATOM 2624 C CA . LEU A 1 330 ? -2.435 14.570 20.818 1.00 92.69 330 LEU A CA 1
ATOM 2625 C C . LEU A 1 330 ? -1.631 15.865 21.004 1.00 92.69 330 LEU A C 1
ATOM 2627 O O . LEU A 1 330 ? -0.400 15.822 20.956 1.00 92.69 330 LEU A O 1
ATOM 2631 N N . PRO A 1 331 ? -2.294 17.014 21.213 1.00 84.19 331 PRO A N 1
ATOM 2632 C CA . PRO A 1 331 ? -1.599 18.238 21.581 1.00 84.19 331 PRO A CA 1
ATOM 2633 C C . PRO A 1 331 ? -0.791 18.005 22.859 1.00 84.19 331 PRO A C 1
ATOM 2635 O O . PRO A 1 331 ? -1.314 17.430 23.817 1.00 84.19 331 PRO A O 1
ATOM 2638 N N . SER A 1 332 ? 0.460 18.463 22.877 1.00 72.19 332 SER A N 1
ATOM 2639 C CA . SER A 1 332 ? 1.254 18.540 24.103 1.00 72.19 332 SER A CA 1
ATOM 2640 C C . SER A 1 332 ? 0.521 19.442 25.099 1.00 72.19 332 SER A C 1
ATOM 2642 O O . SER A 1 332 ? 0.215 20.588 24.756 1.00 72.19 332 SER A O 1
ATOM 2644 N N . GLN A 1 333 ? 0.184 18.895 26.268 1.00 56.84 333 GLN A N 1
ATOM 2645 C CA . GLN A 1 333 ? -0.498 19.614 27.348 1.00 56.84 333 GLN A CA 1
ATOM 2646 C C . GLN A 1 333 ? 0.459 20.483 28.152 1.00 56.84 333 GLN A C 1
ATOM 2648 O O . GLN A 1 333 ? 1.622 20.057 28.331 1.00 56.84 333 GLN A O 1
#

Secondary structure (DSSP, 8-state):
------S-----GGGHHHHHS-HHHHH---TTPPPPTT---HHHHHHHHHHHSSSEEEE----TT-----TT--SSHHHHHHTTTTTEEEEEETTEEEEEETTHHHHHHTTS-HHHHHHHH--SSEEE--HHHHHHHHHHS-HHHHHHHHHHHHHHHHHHTTT-HHHHHHHHHHHHHHHSHHHHHHHHHHHS-HHHHHHHHBT--EEPPP-HHHHHHHHHHHHHHHHTT------TT--EEEEEEEEEEEEEEEEEESS--SSPPPGGGEEEPPTT--HHHHHHHHHHH-S---GGGEEEEEEEEEEEEEEETTEEEEEEEEEEEEEEEPPP-

Foldseek 3Di:
DDDDDDDDDPPPPVCVLVVQDDPQLQAFFDPPDDADQQGDAPVRLQVRLCVSHQAAEEEQDAPRPDRLDDRDQRRGSSSSVVSCVVQFDWDDDPRYTYTYGPLLLVRLCVPPPPVLVCVQQDDPQKHWDDLVSLVVCQVPHDPSNLQSLLVVLVVQLLVCCQPFLPSNQRSPLSSCSSPPLVSLLSQQLVVDDPVVNVCQQDFHKDFRDDDPSVVVSLVVSCVVCVVVVHDADDDVPFGKIKHKYKDKDKWKWFGHFCDPDSDRRHPVRTQIDDPPQDPVRSVVVVCVVDVDGDLQRIKIKMWMWMWMWMDTDPDTRDIDIRIIMMIGTDPRD